Protein AF-A0A969F7J7-F1 (afdb_monomer)

Solvent-accessible surface area (backbone atoms only — not comparable to full-atom values): 20786 Å² total; per-residue (Å²): 109,69,77,60,31,41,25,44,54,56,38,92,45,77,92,53,37,60,63,62,46,76,34,53,88,43,74,53,50,94,68,62,48,84,79,56,94,82,54,58,29,34,37,44,22,41,66,35,33,46,58,58,40,62,36,85,29,40,34,61,28,46,73,73,42,39,42,34,28,40,43,57,65,24,35,70,72,50,46,47,68,81,25,76,80,70,82,60,64,65,50,54,58,56,52,49,36,25,40,68,14,64,32,55,42,80,37,82,41,65,39,38,55,98,85,58,53,70,68,55,22,50,50,40,50,55,51,33,52,51,53,51,51,58,38,44,77,73,30,71,71,56,29,53,51,48,53,56,30,49,50,35,53,52,51,44,49,24,61,76,40,77,71,46,78,45,70,77,73,71,57,75,58,85,86,69,64,71,72,89,71,79,53,57,68,62,53,50,54,52,55,62,72,63,66,74,85,86,71,67,57,70,70,61,41,62,76,64,67,67,80,75,53,78,83,58,75,44,78,44,75,36,82,54,44,50,47,59,91,45,99,85,46,74,74,40,53,80,52,48,71,51,53,64,58,55,50,48,40,66,60,27,8,76,93,48,70,53,32,41,58,76,92,35,51,48,65,38,34,46,50,46,50,51,52,52,63,71,47,60,92,51,86,76,84,80,64,95,62,78,59,71,59,73,61,64,75,69,84,65,92,56,98,71,98,74,87,81,84,85,77,86,76,78,86,76,83,80,83,87,78,86,84,84,88,82,86,84,82,85,82,82,86,88,82,85,86,79,91,131

Foldseek 3Di:
DVVLLCQQVVDPDPVSHDQEDEQEQADDCVQQPDDDLLDGGLLLALRSVVVVCPDPSNVVSVVVLRAYEYDALLDPVNCCSVPVPLPWQPLLSSVVSSLSSPHLHYHQPNRTRVQDAPVVSVVSVVVNVVVLVVCLVPPPVSVVSNCVSVVSVVVSCCVVQVNDNDPVSVDDDPVPPPPPCPPVVVVVVVVVVPDDDPDDDPVVCVVVDDQAALPAAEEAEAAWAWDAPDPPGDIDTPADQCNVVVVSCVDCNCVHVNRYYSVRYHTAYVVVVVQVVVCPPPDDPDDPDHPDDDHPDPPPPDDDRDDDDDDPDDDDDDDDDDDDDDDDDDDDDDDDDDDD

Nearest PDB structures (foldseek):
  4wa6-assembly3_H-2  TM=2.767E-01  e=5.843E+00  Saccharomyces cerevisiae S288C

Mean predicted aligned error: 13.05 Å

pLDDT: mean 81.27, std 22.12, range [22.33, 98.69]

Sequence (340 aa):
MVPFVAVTGGASTPAQAVDGLLSTHIRYQGFQGNITASTNPVSLDPQALNTLMMLPGLSSWRQNGGVVVSDILGARAIERFYDDTAQGFPHRVIAKDAFLAGNDLLYLADFALSDASYEEQLANMQDTMRWFQERYESDVAFQTQVDVAVLRILQLKLRQYNNNFALENVLLPETAVPPTNTHQSSMVDVAQNAVTLISPSMDVLAERIRPPNPDEQMVIFTDMRQAQQCAECPTKPYIGLTAIQDRILALYGPQASGQVQADQITSYSFADLEAFLAAGSAPIVYNAVPIHPHPVPLVARGRDGTGRWYGRAFPHRHPPTTATWYKNRCFLPTGSFLPN

Radius of gyration: 27.66 Å; Cα contacts (8 Å, |Δi|>4): 353; chains: 1; bounding box: 58×59×73 Å

Structure (mmCIF, N/CA/C/O backbone):
data_AF-A0A969F7J7-F1
#
_entry.id   AF-A0A969F7J7-F1
#
loop_
_atom_site.group_PDB
_atom_site.id
_atom_site.type_symbol
_atom_site.label_atom_id
_atom_site.label_alt_id
_atom_site.label_comp_id
_atom_site.label_asym_id
_atom_site.label_entity_id
_atom_site.label_seq_id
_atom_site.pdbx_PDB_ins_code
_atom_site.Cartn_x
_atom_site.Cartn_y
_atom_site.Cartn_z
_atom_site.occupancy
_atom_site.B_iso_or_equiv
_atom_site.auth_seq_id
_atom_site.auth_comp_id
_atom_site.auth_asym_id
_atom_site.auth_atom_id
_atom_site.pdbx_PDB_model_num
ATOM 1 N N . MET A 1 1 ? -14.247 -2.712 -7.805 1.00 74.62 1 MET A N 1
ATOM 2 C CA . MET A 1 1 ? -14.400 -3.685 -6.700 1.00 74.62 1 MET A CA 1
ATOM 3 C C . MET A 1 1 ? -14.116 -5.132 -7.091 1.00 74.62 1 MET A C 1
ATOM 5 O O . MET A 1 1 ? -13.616 -5.842 -6.236 1.00 74.62 1 MET A O 1
ATOM 9 N N . VAL A 1 2 ? -14.359 -5.570 -8.338 1.00 81.00 2 VAL A N 1
ATOM 10 C CA . VAL A 1 2 ? -14.124 -6.962 -8.800 1.00 81.00 2 VAL A CA 1
ATOM 11 C C . VAL A 1 2 ? -12.813 -7.610 -8.305 1.00 81.00 2 VAL A C 1
ATOM 13 O O . VAL A 1 2 ? -12.911 -8.682 -7.713 1.00 81.00 2 VAL A O 1
ATOM 16 N N . PRO A 1 3 ? -11.618 -6.992 -8.438 1.00 82.75 3 PRO A N 1
ATOM 17 C CA . PRO A 1 3 ? -10.381 -7.628 -7.968 1.00 82.75 3 PRO A CA 1
ATOM 18 C C . PRO A 1 3 ? -10.339 -7.830 -6.444 1.00 82.75 3 PRO A C 1
ATOM 20 O O . PRO A 1 3 ? -9.821 -8.835 -5.976 1.00 82.75 3 PRO A O 1
ATOM 23 N N . PHE A 1 4 ? -10.936 -6.928 -5.661 1.00 85.31 4 PHE A N 1
ATOM 24 C CA . PHE A 1 4 ? -10.984 -7.044 -4.199 1.00 85.31 4 PHE A CA 1
ATOM 25 C C . PHE A 1 4 ? -11.986 -8.105 -3.737 1.00 85.31 4 PHE A C 1
ATOM 27 O O . PHE A 1 4 ? -11.724 -8.832 -2.783 1.00 85.31 4 PHE A O 1
ATOM 34 N N . VAL A 1 5 ? -13.121 -8.238 -4.432 1.00 86.94 5 VAL A N 1
ATOM 35 C CA . VAL A 1 5 ? -14.099 -9.299 -4.146 1.00 86.94 5 VAL A CA 1
ATOM 36 C C . VAL A 1 5 ? -13.505 -10.672 -4.457 1.00 86.94 5 VAL A C 1
ATOM 38 O O . VAL A 1 5 ? -13.723 -11.600 -3.684 1.00 86.94 5 VAL A O 1
ATOM 41 N N . ALA A 1 6 ? -12.697 -10.792 -5.517 1.00 87.31 6 ALA A N 1
ATOM 42 C CA . ALA A 1 6 ? -12.052 -12.049 -5.901 1.00 87.31 6 ALA A CA 1
ATOM 43 C C . ALA A 1 6 ? -11.173 -12.650 -4.789 1.00 87.31 6 ALA A C 1
ATOM 45 O O . ALA A 1 6 ? -11.105 -13.867 -4.672 1.00 87.31 6 ALA A O 1
ATOM 46 N N . VAL A 1 7 ? -10.558 -11.814 -3.946 1.00 89.00 7 VAL A N 1
ATOM 47 C CA . VAL A 1 7 ? -9.693 -12.260 -2.837 1.00 89.00 7 VAL A CA 1
ATOM 48 C C . VAL A 1 7 ? -10.373 -12.224 -1.463 1.00 89.00 7 VAL A C 1
ATOM 50 O O . VAL A 1 7 ? -9.796 -12.696 -0.494 1.00 89.00 7 VAL A O 1
ATOM 53 N N . THR A 1 8 ? -11.589 -11.684 -1.337 1.00 88.50 8 THR A N 1
ATOM 54 C CA . THR A 1 8 ? -12.309 -11.601 -0.044 1.00 88.50 8 THR A CA 1
ATOM 55 C C . THR A 1 8 ? -13.511 -12.537 0.030 1.00 88.50 8 THR A C 1
ATOM 57 O O . THR A 1 8 ? -13.639 -13.298 0.984 1.00 88.50 8 THR A O 1
ATOM 60 N N . GLY A 1 9 ? -14.384 -12.506 -0.983 1.00 79.50 9 GLY A N 1
ATOM 61 C CA . GLY A 1 9 ? -15.594 -13.333 -1.063 1.00 79.50 9 GLY A CA 1
ATOM 62 C C . GLY A 1 9 ? -15.603 -14.344 -2.213 1.00 79.50 9 GLY A C 1
ATOM 63 O O . GLY A 1 9 ? -16.456 -15.223 -2.232 1.00 79.50 9 GLY A O 1
ATOM 64 N N . GLY A 1 10 ? -14.683 -14.215 -3.172 1.00 78.94 10 GLY A N 1
ATOM 65 C CA . GLY A 1 10 ? -14.571 -15.072 -4.358 1.00 78.94 10 GLY A CA 1
ATOM 66 C C . GLY A 1 10 ? -13.375 -16.026 -4.348 1.00 78.94 10 GLY A C 1
ATOM 67 O O . GLY A 1 10 ? -13.126 -16.686 -5.355 1.00 78.94 10 GLY A O 1
ATOM 68 N N . ALA A 1 11 ? -12.626 -16.090 -3.245 1.00 83.56 11 ALA A N 1
ATOM 69 C CA . ALA A 1 11 ? -11.463 -16.960 -3.135 1.00 83.56 11 ALA A CA 1
ATOM 70 C C . ALA A 1 11 ? -11.907 -18.431 -3.141 1.00 83.56 11 ALA A C 1
ATOM 72 O O . ALA A 1 11 ? -12.776 -18.828 -2.366 1.00 83.56 11 ALA A O 1
ATOM 73 N N . SER A 1 12 ? -11.309 -19.248 -4.013 1.00 82.69 12 SER A N 1
ATOM 74 C CA . SER A 1 12 ? -11.664 -20.671 -4.132 1.00 82.69 12 SER A CA 1
ATOM 75 C C . SER A 1 12 ? -10.957 -21.540 -3.090 1.00 82.69 12 SER A C 1
ATOM 77 O O . SER A 1 12 ? -11.388 -22.658 -2.816 1.00 82.69 12 SER A O 1
ATOM 79 N N . THR A 1 13 ? -9.872 -21.037 -2.497 1.00 82.50 13 THR A N 1
ATOM 80 C CA . THR A 1 13 ? -9.133 -21.700 -1.417 1.00 82.50 13 THR A CA 1
ATOM 81 C C . THR A 1 13 ? -8.781 -20.703 -0.310 1.00 82.50 13 THR A C 1
ATOM 83 O O . THR A 1 13 ? -8.658 -19.507 -0.587 1.00 82.50 13 THR A O 1
ATOM 86 N N . PRO A 1 14 ? -8.544 -21.165 0.933 1.00 78.56 14 PRO A N 1
ATOM 87 C CA . PRO A 1 14 ? -8.091 -20.288 2.014 1.00 78.56 14 PRO A CA 1
ATOM 88 C C . PRO A 1 14 ? -6.802 -19.525 1.680 1.00 78.56 14 PRO A C 1
ATOM 90 O O . PRO A 1 14 ? -6.672 -18.370 2.050 1.00 78.56 14 PRO A O 1
ATOM 93 N N . ALA A 1 15 ? -5.885 -20.132 0.919 1.00 81.88 15 ALA A N 1
ATOM 94 C CA . ALA A 1 15 ? -4.628 -19.497 0.511 1.00 81.88 15 ALA A CA 1
ATOM 95 C C . ALA A 1 15 ? -4.803 -18.365 -0.523 1.00 81.88 15 ALA A C 1
ATOM 97 O O . ALA A 1 15 ? -3.891 -17.569 -0.720 1.00 81.88 15 ALA A O 1
ATOM 98 N N . GLN A 1 16 ? -5.948 -18.306 -1.212 1.00 85.62 16 GLN A N 1
ATOM 99 C CA . GLN A 1 16 ? -6.300 -17.207 -2.120 1.00 85.62 16 GLN A CA 1
ATOM 100 C C . GLN A 1 16 ? -7.055 -16.081 -1.408 1.00 85.62 16 GLN A C 1
ATOM 102 O O . GLN A 1 16 ? -7.206 -14.995 -1.973 1.00 85.62 16 GLN A O 1
ATOM 107 N N . ALA A 1 17 ? -7.567 -16.349 -0.204 1.00 88.81 17 ALA A N 1
ATOM 108 C CA . ALA A 1 17 ? -8.256 -15.354 0.589 1.00 88.81 17 ALA A CA 1
ATOM 109 C C . ALA A 1 17 ? -7.230 -14.438 1.258 1.00 88.81 17 ALA A C 1
ATOM 111 O O . ALA A 1 17 ? -6.245 -14.895 1.829 1.00 88.81 17 ALA A O 1
ATOM 112 N N . VAL A 1 18 ? -7.461 -13.133 1.185 1.00 94.19 18 VAL A N 1
ATOM 113 C CA . VAL A 1 18 ? -6.593 -12.156 1.839 1.00 94.19 18 VAL A CA 1
ATOM 114 C C . VAL A 1 18 ? -6.945 -12.027 3.324 1.00 94.19 18 VAL A C 1
ATOM 116 O O . VAL A 1 18 ? -8.114 -11.905 3.682 1.00 94.19 18 VAL A O 1
ATOM 119 N N . ASP A 1 19 ? -5.938 -11.991 4.195 1.00 93.31 19 ASP A N 1
ATOM 120 C CA . ASP A 1 19 ? -6.130 -11.806 5.641 1.00 93.31 19 ASP A CA 1
ATOM 121 C C . ASP A 1 19 ? -6.425 -10.353 6.039 1.00 93.31 19 ASP A C 1
ATOM 123 O O . ASP A 1 19 ? -7.153 -10.091 7.002 1.00 93.31 19 ASP A O 1
ATOM 127 N N . GLY A 1 20 ? -5.861 -9.395 5.297 1.00 94.56 20 GLY A N 1
ATOM 128 C CA . GLY A 1 20 ? -5.988 -7.974 5.588 1.00 94.56 20 GLY A CA 1
ATOM 129 C C . GLY A 1 20 ? -6.073 -7.079 4.353 1.00 94.56 20 GLY A C 1
ATOM 130 O O . GLY A 1 20 ? -5.395 -7.308 3.355 1.00 94.56 20 GLY A O 1
ATOM 131 N N . LEU A 1 21 ? -6.888 -6.030 4.428 1.00 96.00 21 LEU A N 1
ATOM 132 C CA . LEU A 1 21 ? -6.991 -5.001 3.393 1.00 96.00 21 LEU A CA 1
ATOM 133 C C . LEU A 1 21 ? -6.400 -3.680 3.875 1.00 96.00 21 LEU A C 1
ATOM 135 O O . LEU A 1 21 ? -6.634 -3.264 5.007 1.00 96.00 21 LEU A O 1
ATOM 139 N N . LEU A 1 22 ? -5.689 -2.995 2.981 1.00 96.31 22 LEU A N 1
ATOM 140 C CA . LEU A 1 22 ? -5.219 -1.632 3.206 1.00 96.31 22 LEU A CA 1
ATOM 141 C C . LEU A 1 22 ? -6.320 -0.623 2.843 1.00 96.31 22 LEU A C 1
ATOM 143 O O . LEU A 1 22 ? -6.889 -0.688 1.751 1.00 96.31 22 LEU A O 1
ATOM 147 N N . SER A 1 23 ? -6.591 0.329 3.733 1.00 94.75 23 SER A N 1
ATOM 148 C CA . SER A 1 23 ? -7.506 1.449 3.516 1.00 94.75 23 SER A CA 1
ATOM 149 C C . SER A 1 23 ? -6.724 2.700 3.126 1.00 94.75 23 SER A C 1
ATOM 151 O O . SER A 1 23 ? -6.013 3.286 3.944 1.00 94.75 23 SER A O 1
ATOM 153 N N . THR A 1 24 ? -6.850 3.107 1.864 1.00 92.62 24 THR A N 1
ATOM 154 C CA . THR A 1 24 ? -6.090 4.224 1.294 1.00 92.62 24 THR A CA 1
ATOM 155 C C . THR A 1 24 ? -6.765 5.576 1.518 1.00 92.62 24 THR A C 1
ATOM 157 O O . THR A 1 24 ? -7.983 5.689 1.688 1.00 92.62 24 THR A O 1
ATOM 160 N N . HIS A 1 25 ? -5.961 6.640 1.475 1.00 95.44 25 HIS A N 1
ATOM 161 C CA . HIS A 1 25 ? -6.392 8.026 1.674 1.00 95.44 25 HIS A CA 1
ATOM 162 C C . HIS A 1 25 ? -7.073 8.623 0.432 1.00 95.44 25 HIS A C 1
ATOM 164 O O . HIS A 1 25 ? -6.608 9.601 -0.152 1.00 95.44 25 HIS A O 1
ATOM 170 N N . ILE A 1 26 ? -8.189 8.026 0.012 1.00 93.56 26 ILE A N 1
ATOM 171 C CA . ILE A 1 26 ? -8.971 8.465 -1.151 1.00 93.56 26 ILE A CA 1
ATOM 172 C C . ILE A 1 26 ? -10.340 8.998 -0.740 1.00 93.56 26 ILE A C 1
ATOM 174 O O . ILE A 1 26 ? -10.902 8.578 0.266 1.00 93.56 26 ILE A O 1
ATOM 178 N N . ARG A 1 27 ? -10.913 9.888 -1.551 1.00 93.50 27 ARG A N 1
ATOM 179 C CA . ARG A 1 27 ? -12.321 10.297 -1.450 1.00 93.50 27 ARG A CA 1
ATOM 180 C C . ARG A 1 27 ? -13.099 9.649 -2.583 1.00 93.50 27 ARG A C 1
ATOM 182 O O . ARG A 1 27 ? -12.626 9.637 -3.720 1.00 93.50 27 ARG A O 1
ATOM 189 N N . TYR A 1 28 ? -14.285 9.129 -2.296 1.00 89.81 28 TYR A N 1
ATOM 190 C CA . TYR A 1 28 ? -15.095 8.437 -3.292 1.00 89.81 28 TYR A CA 1
ATOM 191 C C . TYR A 1 28 ? -16.559 8.868 -3.238 1.00 89.81 28 TYR A C 1
ATOM 193 O O . TYR A 1 28 ? -17.310 8.519 -2.328 1.00 89.81 28 TYR A O 1
ATOM 201 N N . GLN A 1 29 ? -16.983 9.588 -4.280 1.00 88.88 29 GLN A N 1
ATOM 202 C CA . GLN A 1 29 ? -18.324 10.166 -4.392 1.00 88.88 29 GLN A CA 1
ATOM 203 C C . GLN A 1 29 ? -19.433 9.110 -4.325 1.00 88.88 29 GLN A C 1
ATOM 205 O O . GLN A 1 29 ? -20.514 9.393 -3.819 1.00 88.88 29 GLN A O 1
ATOM 210 N N . GLY A 1 30 ? -19.169 7.877 -4.771 1.00 85.19 30 GLY A N 1
ATOM 211 C CA . GLY A 1 30 ? -20.153 6.795 -4.698 1.00 85.19 30 GLY A CA 1
ATOM 212 C C . GLY A 1 30 ? -20.541 6.388 -3.270 1.00 85.19 30 GLY A C 1
ATOM 213 O O . GLY A 1 30 ? -21.624 5.845 -3.093 1.00 85.19 30 GLY A O 1
ATOM 214 N N . PHE A 1 31 ? -19.703 6.670 -2.263 1.00 81.62 31 PHE A N 1
ATOM 215 C CA . PHE A 1 31 ? -20.024 6.426 -0.845 1.00 81.62 31 PHE A CA 1
ATOM 216 C C . PHE A 1 31 ? -20.292 7.719 -0.072 1.00 81.62 31 PHE A C 1
ATOM 218 O O . PHE A 1 31 ? -21.061 7.715 0.880 1.00 81.62 31 PHE A O 1
ATOM 225 N N . GLN A 1 32 ? -19.660 8.820 -0.480 1.00 88.00 32 GLN A N 1
ATOM 226 C CA . GLN A 1 32 ? -19.616 10.065 0.293 1.00 88.00 32 GLN A CA 1
ATOM 227 C C . GLN A 1 32 ? -20.490 11.180 -0.296 1.00 88.00 32 GLN A C 1
ATOM 229 O O . GLN A 1 32 ? -20.586 12.262 0.277 1.00 88.00 32 GLN A O 1
ATOM 234 N N . GLY A 1 33 ? -21.128 10.945 -1.447 1.00 88.75 33 GLY A N 1
ATOM 235 C CA . GLY A 1 33 ? -21.922 11.953 -2.140 1.00 88.75 33 GLY A CA 1
ATOM 236 C C . GLY A 1 33 ? -21.055 13.099 -2.667 1.00 88.75 33 GLY A C 1
ATOM 237 O O . GLY A 1 33 ? -20.007 12.879 -3.274 1.00 88.75 33 GLY A O 1
ATOM 238 N N . ASN A 1 34 ? -21.504 14.338 -2.475 1.00 90.00 34 ASN A N 1
ATOM 239 C CA . ASN A 1 34 ? -20.785 15.508 -2.977 1.00 90.00 34 ASN A CA 1
ATOM 240 C C . ASN A 1 34 ? -19.492 15.738 -2.187 1.00 90.00 34 ASN A C 1
ATOM 242 O O . ASN A 1 34 ? -19.525 16.110 -1.017 1.00 90.00 34 ASN A O 1
ATOM 246 N N . ILE A 1 35 ? -18.355 15.555 -2.860 1.00 90.44 35 ILE A N 1
ATOM 247 C CA . ILE A 1 35 ? -17.033 15.784 -2.280 1.00 90.44 35 ILE A CA 1
ATOM 248 C C . ILE A 1 35 ? -16.712 17.282 -2.272 1.00 90.44 35 ILE A C 1
ATOM 250 O O . ILE A 1 35 ? -16.795 17.954 -3.300 1.00 90.44 35 ILE A O 1
ATOM 254 N N . THR A 1 36 ? -16.268 17.781 -1.123 1.00 89.69 36 THR A N 1
ATOM 255 C CA . THR A 1 36 ? -15.732 19.132 -0.921 1.00 89.69 36 THR A CA 1
ATOM 256 C C . THR A 1 36 ? -14.304 19.058 -0.369 1.00 89.69 36 THR A C 1
ATOM 258 O O . THR A 1 36 ? -13.749 17.974 -0.170 1.00 89.69 36 THR A O 1
ATOM 261 N N . ALA A 1 37 ? -13.682 20.213 -0.111 1.00 85.94 37 ALA A N 1
ATOM 262 C CA . ALA A 1 37 ? -12.364 20.276 0.522 1.00 85.94 37 ALA A CA 1
ATOM 263 C C . ALA A 1 37 ? -12.341 19.626 1.920 1.00 85.94 37 ALA A C 1
ATOM 265 O O . ALA A 1 37 ? -11.331 19.021 2.271 1.00 85.94 37 ALA A O 1
ATOM 266 N N . SER A 1 38 ? -13.454 19.679 2.660 1.00 88.94 38 SER A N 1
ATOM 267 C CA . SER A 1 38 ? -13.590 19.155 4.024 1.00 88.94 38 SER A CA 1
ATOM 268 C C . SER A 1 38 ? -14.068 17.703 4.103 1.00 88.94 38 SER A C 1
ATOM 270 O O . SER A 1 38 ? -14.182 17.163 5.198 1.00 88.94 38 SER A O 1
ATOM 272 N N . THR A 1 39 ? -14.367 17.051 2.975 1.00 93.00 39 THR A N 1
ATOM 273 C CA . THR A 1 39 ? -14.751 15.634 2.986 1.00 93.00 39 THR A CA 1
ATOM 274 C C . THR A 1 39 ? -13.576 14.783 3.465 1.00 93.00 39 THR A C 1
ATOM 276 O O . THR A 1 39 ? -12.506 14.799 2.853 1.00 93.00 39 THR A O 1
ATOM 279 N N . ASN A 1 40 ? -13.771 14.009 4.531 1.00 95.56 40 ASN A N 1
ATOM 280 C CA . ASN A 1 40 ? -12.752 13.078 5.007 1.00 95.56 40 ASN A CA 1
ATOM 281 C C . ASN A 1 40 ? -12.422 12.041 3.917 1.00 95.56 40 ASN A C 1
ATOM 283 O O . ASN A 1 40 ? -13.308 11.613 3.179 1.00 95.56 40 ASN A O 1
ATOM 287 N N . PRO A 1 41 ? -11.164 11.611 3.768 1.00 96.00 41 PRO A N 1
ATOM 288 C CA . PRO A 1 41 ? -10.847 10.389 3.034 1.00 96.00 41 PRO A CA 1
ATOM 289 C C . PRO A 1 41 ? -11.570 9.172 3.635 1.00 96.00 41 PRO A C 1
ATOM 291 O O . PRO A 1 41 ? -11.812 9.139 4.837 1.00 96.00 41 PRO A O 1
ATOM 294 N N . VAL A 1 42 ? -11.855 8.144 2.830 1.00 95.31 42 VAL A N 1
ATOM 295 C CA . VAL A 1 42 ? -12.532 6.903 3.258 1.00 95.31 42 VAL A CA 1
ATOM 296 C C . VAL A 1 42 ? -11.830 6.264 4.458 1.00 95.31 42 VAL A C 1
ATOM 298 O O . VAL A 1 42 ? -12.486 5.824 5.392 1.00 95.31 42 VAL A O 1
ATOM 301 N N . SER A 1 43 ? -10.499 6.275 4.489 1.00 96.00 43 SER A N 1
ATOM 302 C CA . SER A 1 43 ? -9.699 5.768 5.611 1.00 96.00 43 SER A CA 1
ATOM 303 C C . SER A 1 43 ? -9.889 6.516 6.939 1.00 96.00 43 SER A C 1
ATOM 305 O O . SER A 1 43 ? -9.411 6.025 7.954 1.00 96.00 43 SER A O 1
ATOM 307 N N . LEU A 1 44 ? -10.509 7.701 6.923 1.00 97.50 44 LEU A N 1
ATOM 308 C CA . LEU A 1 44 ? -10.744 8.604 8.061 1.00 97.50 44 LEU A CA 1
ATOM 309 C C . LEU A 1 44 ? -12.245 8.926 8.240 1.00 97.50 44 LEU A C 1
ATOM 311 O O . LEU A 1 44 ? -12.614 9.838 8.982 1.00 97.50 44 LEU A O 1
ATOM 315 N N . ASP A 1 45 ? -13.123 8.230 7.513 1.00 96.44 45 ASP A N 1
ATOM 316 C CA . ASP A 1 45 ? -14.566 8.464 7.496 1.00 96.44 45 ASP A CA 1
ATOM 317 C C . ASP A 1 45 ? -15.305 7.179 7.914 1.00 96.44 45 ASP A C 1
ATOM 319 O O . ASP A 1 45 ? -15.402 6.238 7.117 1.00 96.44 45 ASP A O 1
ATOM 323 N N . PRO A 1 46 ? -15.860 7.128 9.141 1.00 95.25 46 PRO A N 1
ATOM 324 C CA . PRO A 1 46 ? -16.575 5.954 9.639 1.00 95.25 46 PRO A CA 1
ATOM 325 C C . PRO A 1 46 ? -17.764 5.548 8.775 1.00 95.25 46 PRO A C 1
ATOM 327 O O . PRO A 1 46 ? -18.031 4.360 8.606 1.00 95.25 46 PRO A O 1
ATOM 330 N N . GLN A 1 47 ? -18.485 6.516 8.207 1.00 94.56 47 GLN A N 1
ATOM 331 C CA . GLN A 1 47 ? -19.661 6.218 7.396 1.00 94.56 47 GLN A CA 1
ATOM 332 C C . GLN A 1 47 ? -19.248 5.669 6.035 1.00 94.56 47 GLN A C 1
ATOM 334 O O . GLN A 1 47 ? -19.807 4.668 5.575 1.00 94.56 47 GLN A O 1
ATOM 339 N N . ALA A 1 48 ? -18.237 6.274 5.409 1.00 94.75 48 ALA A N 1
ATOM 340 C CA . ALA A 1 48 ? -17.743 5.819 4.117 1.00 94.75 48 ALA A CA 1
ATOM 341 C C . ALA A 1 48 ? -17.109 4.424 4.206 1.00 94.75 48 ALA A C 1
ATOM 343 O O . ALA A 1 48 ? -17.432 3.554 3.392 1.00 94.75 48 ALA A O 1
ATOM 344 N N . LEU A 1 49 ? -16.248 4.186 5.203 1.00 95.25 49 LEU A N 1
ATOM 345 C CA . LEU A 1 49 ? -15.590 2.891 5.368 1.00 95.25 49 LEU A CA 1
ATOM 346 C C . LEU A 1 49 ? -16.588 1.801 5.770 1.00 95.25 49 LEU A C 1
ATOM 348 O O . LEU A 1 49 ? -16.543 0.709 5.206 1.00 95.25 49 LEU A O 1
ATOM 352 N N . ASN A 1 50 ? -17.548 2.092 6.654 1.00 94.00 50 ASN A N 1
ATOM 353 C CA . ASN A 1 50 ? -18.602 1.132 6.984 1.00 94.00 50 ASN A CA 1
ATOM 354 C C . ASN A 1 50 ? -19.468 0.792 5.759 1.00 94.00 50 ASN A C 1
ATOM 356 O O . ASN A 1 50 ? -19.742 -0.378 5.502 1.00 94.00 50 ASN A O 1
ATOM 360 N N . THR A 1 51 ? -19.839 1.789 4.949 1.00 93.06 51 THR A N 1
ATOM 361 C CA . THR A 1 51 ? -20.584 1.566 3.696 1.00 93.06 51 THR A CA 1
ATOM 362 C C . THR A 1 51 ? -19.818 0.654 2.740 1.00 93.06 51 THR A C 1
ATOM 364 O O . THR A 1 51 ? -20.394 -0.282 2.186 1.00 93.06 51 THR A O 1
ATOM 367 N N . LEU A 1 52 ? -18.507 0.872 2.597 1.00 92.31 52 LEU A N 1
ATOM 368 C CA . LEU A 1 52 ? -17.633 0.004 1.811 1.00 92.31 52 LEU A CA 1
ATOM 369 C C . LEU A 1 52 ? -17.600 -1.431 2.369 1.00 92.31 52 LEU A C 1
ATOM 371 O O . LEU A 1 52 ? -17.710 -2.387 1.602 1.00 92.31 52 LEU A O 1
ATOM 375 N N . MET A 1 53 ? -17.491 -1.593 3.689 1.00 93.12 53 MET A N 1
ATOM 376 C CA . MET A 1 53 ? -17.416 -2.907 4.344 1.00 93.12 53 MET A CA 1
ATOM 377 C C . MET A 1 53 ? -18.745 -3.671 4.350 1.00 93.12 53 MET A C 1
ATOM 379 O O . MET A 1 53 ? -18.744 -4.886 4.533 1.00 93.12 53 MET A O 1
ATOM 383 N N . MET A 1 54 ? -19.875 -3.004 4.106 1.00 92.50 54 MET A N 1
ATOM 384 C CA . MET A 1 54 ? -21.179 -3.657 3.944 1.00 92.50 54 MET A CA 1
ATOM 385 C C . MET A 1 54 ? -21.394 -4.266 2.550 1.00 92.50 54 MET A C 1
ATOM 387 O O . MET A 1 54 ? -22.351 -5.021 2.363 1.00 92.50 54 MET A O 1
ATOM 391 N N . LEU A 1 55 ? -20.528 -3.980 1.569 1.00 91.31 55 LEU A N 1
ATOM 392 C CA . LEU A 1 55 ? -20.659 -4.550 0.227 1.00 91.31 55 LEU A CA 1
ATOM 393 C C . LEU A 1 55 ? -20.560 -6.091 0.248 1.00 91.31 55 LEU A C 1
ATOM 395 O O . LEU A 1 55 ? -19.783 -6.653 1.030 1.00 91.31 55 LEU A O 1
ATOM 399 N N . PRO A 1 56 ? -21.294 -6.798 -0.637 1.00 89.25 56 PRO A N 1
ATOM 400 C CA . PRO A 1 56 ? -21.200 -8.252 -0.751 1.00 89.25 56 PRO A CA 1
ATOM 401 C C . PRO A 1 56 ? -19.758 -8.728 -0.975 1.00 89.25 56 PRO A C 1
ATOM 403 O O . PRO A 1 56 ? -19.006 -8.135 -1.750 1.00 89.25 56 PRO A O 1
ATOM 406 N N . GLY A 1 57 ? -19.370 -9.801 -0.286 1.00 87.94 57 GLY A N 1
ATOM 407 C CA . GLY A 1 57 ? -18.007 -10.343 -0.274 1.00 87.94 57 GLY A CA 1
ATOM 408 C C . GLY A 1 57 ? -17.102 -9.709 0.788 1.00 87.94 57 GLY A C 1
ATOM 409 O O . GLY A 1 57 ? -16.406 -10.433 1.494 1.00 87.94 57 GLY A O 1
ATOM 410 N N . LEU A 1 58 ? -17.173 -8.386 0.973 1.00 93.25 58 LEU A N 1
ATOM 411 C CA . LEU A 1 58 ? -16.427 -7.674 2.020 1.00 93.25 58 LEU A CA 1
ATOM 412 C C . LEU A 1 58 ? -17.057 -7.865 3.397 1.00 93.25 58 LEU A C 1
ATOM 414 O O . LEU A 1 58 ? -16.340 -8.095 4.366 1.00 93.25 58 LEU A O 1
ATOM 418 N N . SER A 1 59 ? -18.387 -7.832 3.485 1.00 93.44 59 SER A N 1
ATOM 419 C CA . SER A 1 59 ? -19.097 -7.995 4.757 1.00 93.44 59 SER A CA 1
ATOM 420 C C . SER A 1 59 ? -18.857 -9.369 5.382 1.00 93.44 59 SER A C 1
ATOM 422 O O . SER A 1 59 ? -18.500 -9.455 6.556 1.00 93.44 59 SER A O 1
ATOM 424 N N . SER A 1 60 ? -18.961 -10.441 4.591 1.00 91.38 60 SER A N 1
ATOM 425 C CA . SER A 1 60 ? -18.648 -11.807 5.026 1.00 91.38 60 SER A CA 1
ATOM 426 C C . SER A 1 60 ? -17.176 -11.963 5.400 1.00 91.38 60 SER A C 1
ATOM 428 O O . SER A 1 60 ? -16.860 -12.535 6.438 1.00 91.38 60 SER A O 1
ATOM 430 N N . TRP A 1 61 ? -16.267 -11.412 4.592 1.00 94.19 61 TRP A N 1
ATOM 431 C CA . TRP A 1 61 ? -14.833 -11.422 4.882 1.00 94.19 61 TRP A CA 1
ATOM 432 C C . TRP A 1 61 ? -14.511 -10.720 6.209 1.00 94.19 61 TRP A C 1
ATOM 434 O O . TRP A 1 61 ? -13.805 -11.267 7.057 1.00 94.19 61 TRP A O 1
ATOM 444 N N . ARG A 1 62 ? -15.105 -9.545 6.441 1.00 94.31 62 ARG A N 1
ATOM 445 C CA . ARG A 1 62 ? -14.945 -8.768 7.674 1.00 94.31 62 ARG A CA 1
ATOM 446 C C . ARG A 1 62 ? -15.492 -9.516 8.892 1.00 94.31 62 ARG A C 1
ATOM 448 O O . ARG A 1 62 ? -14.852 -9.514 9.942 1.00 94.31 62 ARG A O 1
ATOM 455 N N . GLN A 1 63 ? -16.646 -10.175 8.755 1.00 91.44 63 GLN A N 1
ATOM 456 C CA . GLN A 1 63 ? -17.252 -11.010 9.805 1.00 91.44 63 GLN A CA 1
ATOM 457 C C .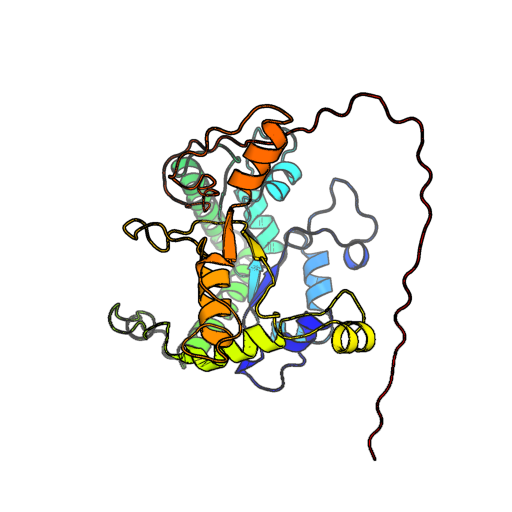 GLN A 1 63 ? -16.400 -12.242 10.134 1.00 91.44 63 GLN A C 1
ATOM 459 O O . GLN A 1 63 ? -16.311 -12.626 11.296 1.00 91.44 63 GLN A O 1
ATOM 464 N N . ASN A 1 64 ? -15.698 -12.796 9.145 1.00 90.06 64 ASN A N 1
ATOM 465 C CA . ASN A 1 64 ? -14.778 -13.925 9.317 1.00 90.06 64 ASN A CA 1
ATOM 466 C C . ASN A 1 64 ? -13.397 -13.514 9.872 1.00 90.06 64 ASN A C 1
ATOM 468 O O . ASN A 1 64 ? -12.445 -14.297 9.864 1.00 90.06 64 ASN A O 1
ATOM 472 N N . GLY A 1 65 ? -13.279 -12.290 10.394 1.00 91.38 65 GLY A N 1
ATOM 473 C CA . GLY A 1 65 ? -12.068 -11.796 11.041 1.00 91.38 65 GLY A CA 1
ATOM 474 C C . GLY A 1 65 ? -11.017 -11.276 10.066 1.00 91.38 65 GLY A C 1
ATOM 475 O O . GLY A 1 65 ? -9.831 -11.338 10.389 1.00 91.38 65 GLY A O 1
ATOM 476 N N . GLY A 1 66 ? -11.432 -10.796 8.890 1.00 94.56 66 GLY A N 1
ATOM 477 C CA . GLY A 1 66 ? -10.585 -9.982 8.021 1.00 94.56 66 GLY A CA 1
ATOM 478 C C . GLY A 1 66 ? -10.201 -8.670 8.706 1.00 94.56 66 GLY A C 1
ATOM 479 O O . GLY A 1 66 ? -11.043 -8.048 9.360 1.00 94.56 66 GLY A O 1
ATOM 480 N N . VAL A 1 67 ? -8.940 -8.259 8.577 1.00 97.44 67 VAL A N 1
ATOM 481 C CA . VAL A 1 67 ? -8.366 -7.079 9.247 1.00 97.44 67 VAL A CA 1
ATOM 482 C C . VAL A 1 67 ? -8.255 -5.903 8.276 1.00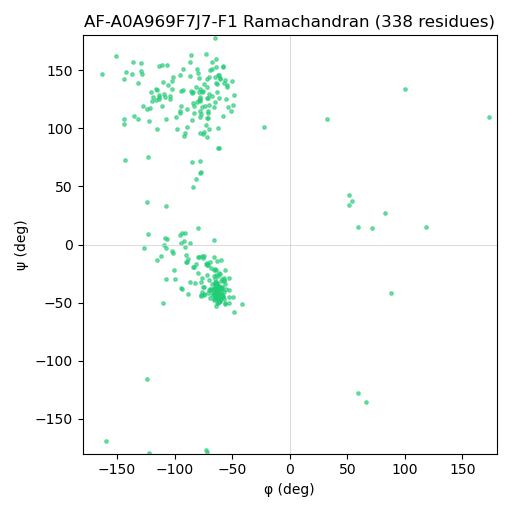 97.44 67 VAL A C 1
ATOM 484 O O . VAL A 1 67 ? -7.897 -6.076 7.117 1.00 97.44 67 VAL A O 1
ATOM 487 N N . VAL A 1 68 ? -8.544 -4.687 8.729 1.00 97.81 68 VAL A N 1
ATOM 488 C CA . VAL A 1 68 ? -8.345 -3.466 7.940 1.00 97.81 68 VAL A CA 1
ATOM 489 C C . VAL A 1 68 ? -7.176 -2.690 8.528 1.00 97.81 68 VAL A C 1
ATOM 491 O O . VAL A 1 68 ? -7.120 -2.441 9.732 1.00 97.81 68 VAL A O 1
ATOM 494 N N . VAL A 1 69 ? -6.239 -2.318 7.667 1.00 98.31 69 VAL A N 1
ATOM 495 C CA . VAL A 1 69 ? -5.020 -1.596 8.021 1.00 98.31 69 VAL A CA 1
ATOM 496 C C . VAL A 1 69 ? -5.068 -0.224 7.369 1.00 98.31 69 VAL A C 1
ATOM 498 O O . VAL A 1 69 ? -5.375 -0.128 6.182 1.00 98.31 69 VAL A O 1
ATOM 501 N N . SER A 1 70 ? -4.761 0.838 8.108 1.00 98.06 70 SER A N 1
ATOM 502 C CA . SER A 1 70 ? -4.644 2.159 7.494 1.00 98.06 70 SER A CA 1
ATOM 503 C C . SER A 1 70 ? -3.433 2.214 6.562 1.00 98.06 70 SER A C 1
ATOM 505 O O . SER A 1 70 ? -2.408 1.578 6.813 1.00 98.06 70 SER A O 1
ATOM 507 N N . ASP A 1 71 ? -3.507 3.041 5.526 1.00 97.06 71 ASP A N 1
ATOM 508 C CA . ASP A 1 71 ? -2.301 3.537 4.861 1.00 97.06 71 ASP A CA 1
ATOM 509 C C . ASP A 1 71 ? -1.469 4.427 5.816 1.00 97.06 71 ASP A C 1
ATOM 511 O O . ASP A 1 71 ? -1.841 4.641 6.979 1.00 97.06 71 ASP A O 1
ATOM 515 N N . ILE A 1 72 ? -0.316 4.904 5.345 1.00 97.25 72 ILE A N 1
ATOM 516 C CA . ILE A 1 72 ? 0.625 5.734 6.105 1.00 97.25 72 ILE A CA 1
ATOM 517 C C . ILE A 1 72 ? -0.063 7.013 6.598 1.00 97.25 72 ILE A C 1
ATOM 519 O O . ILE A 1 72 ? -0.315 7.933 5.822 1.00 97.25 72 ILE A O 1
ATOM 523 N N . LEU A 1 73 ? -0.276 7.124 7.911 1.00 97.31 73 LEU A N 1
ATOM 524 C CA . LEU A 1 73 ? -0.988 8.267 8.495 1.00 97.31 73 LEU A CA 1
ATOM 525 C C . LEU A 1 73 ? -0.194 9.583 8.471 1.00 97.31 73 LEU A C 1
ATOM 527 O O . LEU A 1 73 ? -0.778 10.649 8.643 1.00 97.31 73 LEU A O 1
ATOM 531 N N . GLY A 1 74 ? 1.117 9.520 8.240 1.00 95.00 74 GLY A N 1
ATOM 532 C CA . GLY A 1 74 ? 1.981 10.676 8.001 1.00 95.00 74 GLY A CA 1
ATOM 533 C C . GLY A 1 74 ? 2.126 11.071 6.530 1.00 95.00 74 GLY A C 1
ATOM 534 O O . GLY A 1 74 ? 2.979 11.880 6.178 1.00 95.00 74 GLY A O 1
ATOM 535 N N . ALA A 1 75 ? 1.330 10.494 5.622 1.00 94.12 75 ALA A N 1
ATOM 536 C CA . ALA A 1 75 ? 1.427 10.838 4.211 1.00 94.12 75 ALA A CA 1
ATOM 537 C C . ALA A 1 75 ? 1.131 12.330 3.987 1.00 94.12 75 ALA A C 1
ATOM 539 O O . ALA A 1 75 ? 0.178 12.884 4.535 1.00 94.12 75 ALA A O 1
ATOM 540 N N . ARG A 1 76 ? 1.861 12.964 3.061 1.00 91.75 76 ARG A N 1
ATOM 541 C CA . ARG A 1 76 ? 1.690 14.388 2.712 1.00 91.75 76 ARG A CA 1
ATOM 542 C C . ARG A 1 76 ? 0.249 14.783 2.353 1.00 91.75 76 ARG A C 1
ATOM 544 O O . ARG A 1 76 ? -0.145 15.936 2.510 1.00 91.75 76 ARG A O 1
ATOM 551 N N . ALA A 1 77 ? -0.537 13.844 1.825 1.00 91.38 77 ALA A N 1
ATOM 552 C CA . ALA A 1 77 ? -1.950 14.067 1.528 1.00 91.38 77 ALA A CA 1
ATOM 553 C C . ALA A 1 77 ? -2.801 14.263 2.798 1.00 91.38 77 ALA A C 1
ATOM 555 O O . ALA A 1 77 ? -3.745 15.046 2.764 1.00 91.38 77 ALA A O 1
ATOM 556 N N . ILE A 1 78 ? -2.459 13.582 3.896 1.00 94.19 78 ILE A N 1
ATOM 557 C CA . ILE A 1 78 ? -3.112 13.716 5.204 1.00 94.19 78 ILE A CA 1
ATOM 558 C C . ILE A 1 78 ? -2.651 14.988 5.904 1.00 94.1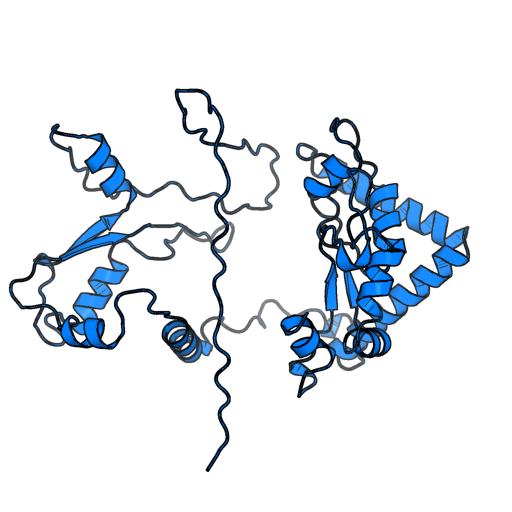9 78 ILE A C 1
ATOM 560 O O . ILE A 1 78 ? -3.498 15.733 6.388 1.00 94.19 78 ILE A O 1
ATOM 564 N N . GLU A 1 79 ? -1.345 15.272 5.881 1.00 91.81 79 GLU A N 1
ATOM 565 C CA . GLU A 1 79 ? -0.769 16.521 6.400 1.00 91.81 79 GLU A CA 1
ATOM 566 C C . GLU A 1 79 ? -1.547 17.729 5.856 1.00 91.81 79 GLU A C 1
ATOM 568 O O . GLU A 1 79 ? -2.204 18.440 6.609 1.00 91.81 79 GLU A O 1
ATOM 573 N N . ARG A 1 80 ? -1.609 17.854 4.524 1.00 90.69 80 ARG A N 1
ATOM 574 C CA . ARG A 1 80 ? -2.321 18.941 3.832 1.00 90.69 80 ARG A CA 1
ATOM 575 C C . ARG A 1 80 ? -3.833 18.941 4.025 1.00 90.69 80 ARG A C 1
ATOM 577 O O . ARG A 1 80 ? -4.472 19.947 3.736 1.00 90.69 80 ARG A O 1
ATOM 584 N N . PHE A 1 81 ? -4.420 17.803 4.389 1.00 92.75 81 PHE A N 1
ATOM 585 C CA . PHE A 1 81 ? -5.856 17.717 4.625 1.00 92.75 81 PHE A CA 1
ATOM 586 C C . PHE A 1 81 ? -6.231 18.314 5.983 1.00 92.75 81 PHE A C 1
ATOM 588 O O . PHE A 1 81 ? -7.217 19.042 6.065 1.00 92.75 81 PHE A O 1
ATOM 595 N N . TYR A 1 82 ? -5.457 18.004 7.025 1.00 92.75 82 TYR A N 1
ATOM 596 C CA . TYR A 1 82 ? -5.703 18.516 8.372 1.00 92.75 82 TYR A CA 1
ATOM 597 C C . TYR A 1 82 ? -5.139 19.919 8.589 1.00 92.75 82 TYR A C 1
ATOM 599 O O . TYR A 1 82 ? -5.734 20.693 9.336 1.00 92.75 82 TYR A O 1
ATOM 607 N N . ASP A 1 83 ? -4.019 20.241 7.945 1.00 88.38 83 ASP A N 1
ATOM 608 C CA . ASP A 1 83 ? -3.407 21.563 7.986 1.00 88.38 83 ASP A CA 1
ATOM 609 C C . ASP A 1 83 ? -2.784 21.909 6.624 1.00 88.38 83 ASP A C 1
ATOM 611 O O . ASP A 1 83 ? -1.708 21.437 6.251 1.00 88.38 83 ASP A O 1
ATOM 615 N N . ASP A 1 84 ? -3.461 22.768 5.863 1.00 81.62 84 ASP A N 1
ATOM 616 C CA . ASP A 1 84 ? -2.972 23.251 4.571 1.00 81.62 84 ASP A CA 1
ATOM 617 C C . ASP A 1 84 ? -1.863 24.313 4.699 1.00 81.62 84 ASP A C 1
ATOM 619 O O . ASP A 1 84 ? -1.201 24.628 3.704 1.00 81.62 84 ASP A O 1
ATOM 623 N N . THR A 1 85 ? -1.609 24.812 5.915 1.00 83.75 85 THR A N 1
ATOM 624 C CA . THR A 1 85 ? -0.524 25.751 6.232 1.00 83.75 85 THR A CA 1
ATOM 625 C C . THR A 1 85 ? 0.790 25.058 6.594 1.00 83.75 85 THR A C 1
ATOM 627 O O . THR A 1 85 ? 1.830 25.720 6.603 1.00 83.75 85 THR A O 1
ATOM 630 N N . ALA A 1 86 ? 0.754 23.739 6.833 1.00 77.25 86 ALA A N 1
ATOM 631 C CA . ALA A 1 86 ? 1.890 22.911 7.246 1.00 77.25 86 ALA A CA 1
ATOM 632 C C . ALA A 1 86 ? 2.611 23.439 8.504 1.00 77.25 86 ALA A C 1
ATOM 634 O O . ALA A 1 86 ? 3.837 23.400 8.591 1.00 77.25 86 ALA A O 1
ATOM 635 N N . GLN A 1 87 ? 1.855 23.971 9.469 1.00 82.44 87 GLN A N 1
ATOM 636 C CA . GLN A 1 87 ? 2.391 24.492 10.732 1.00 82.44 87 GLN A CA 1
ATOM 637 C C . GLN A 1 87 ? 2.227 23.514 11.896 1.00 82.44 87 GLN A C 1
ATOM 639 O O . GLN A 1 87 ? 2.951 23.612 12.886 1.00 82.44 87 GLN A O 1
ATOM 644 N N . GLY A 1 88 ? 1.290 22.575 11.795 1.00 86.88 88 GLY A N 1
ATOM 645 C CA . GLY A 1 88 ? 1.032 21.578 12.817 1.00 86.88 88 GLY A CA 1
ATOM 646 C C . GLY A 1 88 ? 0.686 20.218 12.230 1.00 86.88 88 GLY A C 1
ATOM 647 O O . GLY A 1 88 ? 0.052 20.093 11.187 1.00 86.88 88 GLY A O 1
ATOM 648 N N . PHE A 1 89 ? 1.066 19.172 12.959 1.00 95.56 89 PHE A N 1
ATOM 649 C CA . PHE A 1 89 ? 0.670 17.803 12.661 1.00 95.56 89 PHE A CA 1
ATOM 650 C C . PHE A 1 89 ? -0.211 17.271 13.802 1.00 95.56 89 PHE A C 1
ATOM 652 O O . PHE A 1 89 ? 0.316 16.877 14.851 1.00 95.56 89 PHE A O 1
ATOM 659 N N . PRO A 1 90 ? -1.554 17.270 13.655 1.00 96.31 90 PRO A N 1
ATOM 660 C CA . PRO A 1 90 ? -2.477 16.866 14.717 1.00 96.31 90 PRO A CA 1
ATOM 661 C C . PRO A 1 90 ? -2.543 15.334 14.863 1.00 96.31 90 PRO A C 1
ATOM 663 O O . PRO A 1 90 ? -3.595 14.715 14.696 1.00 96.31 90 PRO A O 1
ATOM 666 N N . HIS A 1 91 ? -1.410 14.717 15.208 1.00 97.62 91 HIS A N 1
ATOM 667 C CA . HIS A 1 91 ? -1.185 13.269 15.271 1.00 97.62 91 HIS A CA 1
ATOM 668 C C . HIS A 1 91 ? -2.269 12.504 16.043 1.00 97.62 91 HIS A C 1
ATOM 670 O O . HIS A 1 91 ? -2.784 11.502 15.544 1.00 97.62 91 HIS A O 1
ATOM 676 N N . ARG A 1 92 ? -2.691 13.004 17.216 1.00 98.06 92 ARG A N 1
ATOM 677 C CA . ARG A 1 92 ? -3.767 12.380 18.008 1.00 98.06 92 ARG A CA 1
ATOM 678 C C . ARG A 1 92 ? -5.086 12.314 17.241 1.00 98.06 92 ARG A C 1
ATOM 680 O O . ARG A 1 92 ? -5.764 11.292 17.273 1.00 98.06 92 ARG A O 1
ATOM 687 N N . VAL A 1 93 ? -5.457 13.405 16.567 1.00 97.19 93 VAL A N 1
ATOM 688 C CA . VAL A 1 93 ? -6.720 13.504 15.821 1.00 97.19 93 VAL A CA 1
ATOM 689 C C . VAL A 1 93 ? -6.676 12.593 14.603 1.00 97.19 93 VAL A C 1
ATOM 691 O O . VAL A 1 93 ? -7.603 11.815 14.415 1.00 97.19 93 VAL A O 1
ATOM 694 N N . ILE A 1 94 ? -5.574 12.619 13.850 1.00 98.06 94 ILE A N 1
ATOM 695 C CA . ILE A 1 94 ? -5.368 11.771 12.670 1.00 98.06 94 ILE A CA 1
ATOM 696 C C . ILE A 1 94 ? -5.510 10.288 13.036 1.00 98.06 94 ILE A C 1
ATOM 698 O O . ILE A 1 94 ? -6.282 9.561 12.412 1.00 98.06 94 ILE A O 1
ATOM 702 N N . ALA A 1 95 ? -4.799 9.835 14.073 1.00 98.50 95 ALA A N 1
ATOM 703 C CA . ALA A 1 95 ? -4.855 8.445 14.516 1.00 98.50 95 ALA A CA 1
ATOM 704 C C . ALA A 1 95 ? -6.242 8.059 15.042 1.00 98.50 95 ALA A C 1
ATOM 706 O O . ALA A 1 95 ? -6.743 6.981 14.724 1.00 98.50 95 ALA A O 1
ATOM 707 N N . LYS A 1 96 ? -6.882 8.940 15.820 1.00 98.06 96 LYS A N 1
ATOM 708 C CA . LYS A 1 96 ? -8.241 8.725 16.326 1.00 98.06 96 LYS A CA 1
ATOM 709 C C . LYS A 1 96 ? -9.244 8.590 15.183 1.00 98.06 96 LYS A C 1
ATOM 711 O O . LYS A 1 96 ? -10.030 7.652 15.192 1.00 98.06 96 LYS A O 1
ATOM 716 N N . ASP A 1 97 ? -9.224 9.496 14.214 1.00 98.25 97 ASP A N 1
ATOM 717 C CA . ASP A 1 97 ? -10.165 9.478 13.094 1.00 98.25 97 ASP A CA 1
ATOM 718 C C . ASP A 1 97 ? -9.945 8.238 12.217 1.00 98.25 97 ASP A C 1
ATOM 720 O O . ASP A 1 97 ? -10.911 7.586 11.831 1.00 98.25 97 ASP A O 1
ATOM 724 N N . ALA A 1 98 ? -8.688 7.840 11.983 1.00 98.44 98 ALA A N 1
ATOM 725 C CA . ALA A 1 98 ? -8.368 6.588 11.300 1.00 98.44 98 ALA A CA 1
ATOM 726 C C . ALA A 1 98 ? -8.888 5.361 12.064 1.00 98.44 98 ALA A C 1
ATOM 728 O O . ALA A 1 98 ? -9.481 4.460 11.471 1.00 98.44 98 ALA A O 1
ATOM 729 N N . PHE A 1 99 ? -8.704 5.315 13.381 1.00 98.56 99 PHE A N 1
ATOM 730 C CA . PHE A 1 99 ? -9.198 4.213 14.201 1.00 98.56 99 PHE A CA 1
ATOM 731 C C . PHE A 1 99 ? -10.728 4.137 14.188 1.00 98.56 99 PHE A C 1
ATOM 733 O O . PHE A 1 99 ? -11.297 3.110 13.821 1.00 98.56 99 PHE A O 1
ATOM 740 N N . LEU A 1 100 ? -11.395 5.254 14.496 1.00 97.38 100 LEU A N 1
ATOM 741 C CA . LEU A 1 100 ? -12.854 5.343 14.541 1.00 97.38 100 LEU A CA 1
ATOM 742 C C . LEU A 1 100 ? -13.501 5.149 13.166 1.00 97.38 100 LEU A C 1
ATOM 744 O O . LEU A 1 100 ? -14.671 4.774 13.098 1.00 97.38 100 LEU A O 1
ATOM 748 N N . ALA A 1 101 ? -12.762 5.363 12.071 1.00 97.44 101 ALA A N 1
ATOM 749 C CA . ALA A 1 101 ? -13.232 5.007 10.739 1.00 97.44 101 ALA A CA 1
ATOM 750 C C . ALA A 1 101 ? -13.477 3.496 10.590 1.00 97.44 101 ALA A C 1
ATOM 752 O O . ALA A 1 101 ? -14.323 3.087 9.797 1.00 97.44 101 ALA A O 1
ATOM 753 N N . GLY A 1 102 ? -12.767 2.665 11.362 1.00 96.88 102 GLY A N 1
ATOM 754 C CA . GLY A 1 102 ? -12.898 1.208 11.363 1.00 96.88 102 GLY A CA 1
ATOM 755 C C . GLY A 1 102 ? -11.632 0.448 10.960 1.00 96.88 102 GLY A C 1
ATOM 756 O O . GLY A 1 102 ? -11.732 -0.743 10.649 1.00 96.88 102 GLY A O 1
ATOM 757 N N . ASN A 1 103 ? -10.465 1.107 10.944 1.00 98.38 103 ASN A N 1
ATOM 758 C CA . ASN A 1 103 ? -9.167 0.440 10.799 1.00 98.38 103 ASN A CA 1
ATOM 759 C C . ASN A 1 103 ? -8.794 -0.250 12.123 1.00 98.38 103 ASN A C 1
ATOM 761 O O . ASN A 1 103 ? -8.855 0.379 13.177 1.00 98.38 103 ASN A O 1
ATOM 765 N N . ASP A 1 104 ? -8.375 -1.519 12.084 1.00 98.31 104 ASP A N 1
ATOM 766 C CA . ASP A 1 104 ? -7.926 -2.231 13.292 1.00 98.31 104 ASP A CA 1
ATOM 767 C C . ASP A 1 104 ? -6.437 -1.985 13.578 1.00 98.31 104 ASP A C 1
ATOM 769 O O . ASP A 1 104 ? -6.025 -1.977 14.736 1.00 98.31 104 ASP A O 1
ATOM 773 N N . LEU A 1 105 ? -5.625 -1.794 12.530 1.00 98.06 105 LEU A N 1
ATOM 774 C CA . LEU A 1 105 ? -4.194 -1.507 12.642 1.00 98.06 105 LEU A CA 1
ATOM 775 C C . LEU A 1 105 ? -3.870 -0.160 11.994 1.00 98.06 105 LEU A C 1
ATOM 777 O O . LEU A 1 105 ? -4.259 0.099 10.856 1.00 98.06 105 LEU A O 1
ATOM 781 N N . LEU A 1 106 ? -3.136 0.683 12.717 1.00 98.44 106 LEU A N 1
ATOM 782 C CA . LEU A 1 106 ? -2.736 2.009 12.257 1.00 98.44 106 LEU A CA 1
ATOM 783 C C . LEU A 1 106 ? -1.266 2.013 11.850 1.00 98.44 106 LEU A C 1
ATOM 785 O O . LEU A 1 106 ? -0.397 1.663 12.652 1.00 98.44 106 LEU A O 1
ATOM 789 N N . TYR A 1 107 ? -0.977 2.440 10.622 1.00 97.38 107 TYR A N 1
ATOM 790 C CA . TYR A 1 107 ? 0.393 2.552 10.137 1.00 97.38 107 TYR A CA 1
ATOM 791 C C . TYR A 1 107 ? 0.967 3.952 10.397 1.00 97.38 107 TYR A C 1
ATOM 793 O O . TYR A 1 107 ? 0.801 4.886 9.610 1.00 97.38 107 TYR A O 1
ATOM 801 N N . LEU A 1 108 ? 1.653 4.090 11.535 1.00 97.19 108 LEU A N 1
ATOM 802 C CA . LEU A 1 108 ? 2.286 5.334 11.984 1.00 97.19 108 LEU A CA 1
ATOM 803 C C . LEU A 1 108 ? 3.682 5.490 11.359 1.00 97.19 108 LEU A C 1
ATOM 805 O O . LEU A 1 108 ? 4.695 5.318 12.029 1.00 97.19 108 LEU A O 1
ATOM 809 N N . ALA A 1 109 ? 3.745 5.761 10.058 1.00 94.94 109 ALA A N 1
ATOM 810 C CA . ALA A 1 109 ? 4.986 6.129 9.372 1.00 94.94 109 ALA A CA 1
ATOM 811 C C . ALA A 1 109 ? 4.947 7.599 8.944 1.00 94.94 109 ALA A C 1
ATOM 813 O O . ALA A 1 109 ? 3.860 8.154 8.780 1.00 94.94 109 ALA A O 1
ATOM 814 N N . ASP A 1 110 ? 6.128 8.209 8.803 1.00 94.62 110 ASP A N 1
ATOM 815 C CA . ASP A 1 110 ? 6.300 9.624 8.445 1.00 94.62 110 ASP A CA 1
ATOM 816 C C . ASP A 1 110 ? 5.462 10.556 9.351 1.00 94.62 110 ASP A C 1
ATOM 818 O O . ASP A 1 110 ? 4.902 11.550 8.911 1.00 94.62 110 ASP A O 1
ATOM 822 N N . PHE A 1 111 ? 5.304 10.183 10.629 1.00 96.25 111 PHE A N 1
ATOM 823 C CA . PHE A 1 111 ? 4.208 10.623 11.506 1.00 96.25 111 PHE A CA 1
ATOM 824 C C . PHE A 1 111 ? 4.466 11.983 12.187 1.00 96.25 111 PHE A C 1
ATOM 826 O O . PHE A 1 111 ? 4.365 12.136 13.406 1.00 96.25 111 PHE A O 1
ATOM 833 N N . ALA A 1 112 ? 4.854 12.963 11.379 1.00 95.50 112 ALA A N 1
ATOM 834 C CA . ALA A 1 112 ? 5.084 14.363 11.717 1.00 95.50 112 ALA A CA 1
ATOM 835 C C . ALA A 1 112 ? 5.009 15.200 10.420 1.00 95.50 112 ALA A C 1
ATOM 837 O O . ALA A 1 112 ? 4.583 14.695 9.382 1.00 95.50 112 ALA A O 1
ATOM 838 N N . LEU A 1 113 ? 5.410 16.475 10.460 1.00 93.00 113 LEU A N 1
ATOM 839 C CA . LEU A 1 113 ? 5.567 17.274 9.238 1.00 93.00 113 LEU A CA 1
ATOM 840 C C . LEU A 1 113 ? 6.674 16.694 8.338 1.00 93.00 113 LEU A C 1
ATOM 842 O O . LEU A 1 113 ? 7.609 16.053 8.815 1.00 93.00 113 LEU A O 1
ATOM 846 N N . SER A 1 114 ? 6.569 16.918 7.024 1.00 85.75 114 SER A N 1
ATOM 847 C CA . SER A 1 114 ? 7.429 16.283 6.008 1.00 85.75 114 SER A CA 1
ATOM 848 C C . SER A 1 114 ? 8.950 16.496 6.190 1.00 85.75 114 SER A C 1
ATOM 850 O O . SER A 1 114 ? 9.738 15.730 5.635 1.00 85.75 114 SER A O 1
ATOM 852 N N . ASP A 1 115 ? 9.379 17.534 6.906 1.00 85.38 115 ASP A N 1
ATOM 853 C CA . ASP A 1 115 ? 10.779 17.868 7.209 1.00 85.38 115 ASP A CA 1
ATOM 854 C C . ASP A 1 115 ? 11.189 17.582 8.667 1.00 85.38 115 ASP A C 1
ATOM 856 O O . ASP A 1 115 ? 12.327 17.857 9.053 1.00 85.38 115 ASP A O 1
ATOM 860 N N . ALA A 1 116 ? 10.293 16.994 9.463 1.00 90.00 116 ALA A N 1
ATOM 861 C CA . ALA A 1 116 ? 10.525 16.679 10.864 1.00 90.00 116 ALA A CA 1
ATOM 862 C C . ALA A 1 116 ? 11.550 15.552 11.062 1.00 90.00 116 ALA A C 1
ATOM 864 O O . ALA A 1 116 ? 11.673 14.615 10.262 1.00 90.00 116 ALA A O 1
ATOM 865 N N . SER A 1 117 ? 12.265 15.614 12.187 1.00 94.44 117 SER A N 1
ATOM 866 C CA . SER A 1 117 ? 13.254 14.601 12.550 1.00 94.44 117 SER A CA 1
ATOM 867 C C . SER A 1 117 ? 12.593 13.284 12.979 1.00 94.44 117 SER A C 1
ATOM 869 O O . SER A 1 117 ? 11.403 13.223 13.303 1.00 94.44 117 SER A O 1
ATOM 871 N N . TYR A 1 118 ? 13.373 12.200 13.015 1.00 94.44 118 TYR A N 1
ATOM 872 C CA . TYR A 1 118 ? 12.877 10.911 13.506 1.00 94.44 118 TYR A CA 1
ATOM 873 C C . TYR A 1 118 ? 12.436 10.990 14.977 1.00 94.44 118 TYR A C 1
ATOM 875 O O . TYR A 1 118 ? 11.453 10.361 15.364 1.00 94.44 118 TYR A O 1
ATOM 883 N N . GLU A 1 119 ? 13.137 11.777 15.794 1.00 97.25 119 GLU A N 1
ATOM 884 C CA . GLU A 1 119 ? 12.811 11.996 17.203 1.00 97.25 119 GLU A CA 1
ATOM 885 C C . GLU A 1 119 ? 11.429 12.631 17.375 1.00 97.25 119 GLU A C 1
ATOM 887 O O . GLU A 1 119 ? 10.674 12.210 18.249 1.00 97.25 119 GLU A O 1
ATOM 892 N N . GLU A 1 120 ? 11.071 13.595 16.524 1.00 96.19 120 GLU A N 1
ATOM 893 C CA . GLU A 1 120 ? 9.746 14.221 16.544 1.00 96.19 120 GLU A CA 1
ATOM 894 C C . GLU A 1 120 ? 8.650 13.236 16.117 1.00 96.19 120 GLU A C 1
ATOM 896 O O . GLU A 1 120 ? 7.624 13.116 16.789 1.00 96.19 120 GLU A O 1
ATOM 901 N N . GLN A 1 121 ? 8.887 12.455 15.056 1.00 96.69 121 GLN A N 1
ATOM 902 C CA . GLN A 1 121 ? 7.962 11.394 14.640 1.00 96.69 121 GLN A CA 1
ATOM 903 C C . GLN A 1 121 ? 7.738 10.376 15.765 1.00 96.69 121 GLN A C 1
ATOM 905 O O . GLN A 1 121 ? 6.602 9.998 16.053 1.00 96.69 121 GLN A O 1
ATOM 910 N N . LEU A 1 122 ? 8.812 9.953 16.438 1.00 97.81 122 LEU A N 1
ATOM 911 C CA . LEU A 1 122 ? 8.737 9.033 17.569 1.00 97.81 122 LEU A CA 1
ATOM 912 C C . LEU A 1 122 ? 7.976 9.649 18.752 1.00 97.81 122 LEU A C 1
ATOM 914 O O . LEU A 1 122 ? 7.162 8.959 19.369 1.00 97.81 122 LEU A O 1
ATOM 918 N N . ALA A 1 123 ? 8.199 10.931 19.051 1.00 98.25 123 ALA A N 1
ATOM 919 C CA . ALA A 1 123 ? 7.473 11.641 20.099 1.00 98.25 123 ALA A CA 1
ATOM 920 C C . ALA A 1 123 ? 5.963 11.670 19.810 1.00 98.25 123 ALA A C 1
ATOM 922 O O . ALA A 1 123 ? 5.172 11.308 20.682 1.00 98.25 123 ALA A O 1
ATOM 923 N N . ASN A 1 124 ? 5.560 11.979 18.573 1.00 98.31 124 ASN A N 1
ATOM 924 C CA . ASN A 1 124 ? 4.155 11.957 18.149 1.00 98.31 124 ASN A CA 1
ATOM 925 C C . ASN A 1 124 ? 3.530 10.556 18.256 1.00 98.31 124 ASN A C 1
ATOM 927 O O . ASN A 1 124 ? 2.368 10.417 18.655 1.00 98.31 124 ASN A O 1
ATOM 931 N N . MET A 1 125 ? 4.283 9.499 17.924 1.00 98.44 125 MET A N 1
ATOM 932 C CA . MET A 1 125 ? 3.824 8.114 18.093 1.00 98.44 125 MET A CA 1
ATOM 933 C C . MET A 1 125 ? 3.588 7.779 19.569 1.00 98.44 125 MET A C 1
ATOM 935 O O . MET A 1 125 ? 2.517 7.286 19.921 1.00 98.44 125 MET A O 1
ATOM 939 N N . GLN A 1 126 ? 4.562 8.064 20.438 1.00 98.62 126 GLN A N 1
ATOM 940 C CA . GLN A 1 126 ? 4.466 7.794 21.877 1.00 98.62 126 GLN A CA 1
ATOM 941 C C . GLN A 1 126 ? 3.317 8.566 22.526 1.00 98.62 126 GLN A C 1
ATOM 943 O O . GLN A 1 126 ? 2.577 8.016 23.344 1.00 98.62 126 GLN A O 1
ATOM 948 N N . ASP A 1 127 ? 3.156 9.829 22.142 1.00 98.69 127 ASP A N 1
ATOM 949 C CA . ASP A 1 127 ? 2.095 10.692 22.637 1.00 98.69 127 ASP A CA 1
ATOM 950 C C . ASP A 1 127 ? 0.704 10.204 22.193 1.00 98.69 127 ASP A C 1
ATOM 952 O O . ASP A 1 127 ? -0.209 10.093 23.012 1.00 98.69 127 ASP A O 1
ATOM 956 N N . THR A 1 128 ? 0.567 9.777 20.933 1.00 98.62 128 THR A N 1
ATOM 957 C CA . THR A 1 128 ? -0.661 9.141 20.424 1.00 98.62 128 THR A CA 1
ATOM 958 C C . THR A 1 128 ? -0.998 7.863 21.188 1.00 98.62 128 THR A C 1
ATOM 960 O O . THR A 1 128 ? -2.148 7.673 21.579 1.00 98.62 128 THR A O 1
ATOM 963 N N . MET A 1 129 ? -0.013 6.990 21.432 1.00 98.38 129 MET A N 1
ATOM 964 C CA . MET A 1 129 ? -0.227 5.745 22.181 1.00 98.38 129 MET A CA 1
ATOM 965 C C . MET A 1 129 ? -0.696 6.022 23.610 1.00 98.38 129 MET A C 1
ATOM 967 O O . MET A 1 129 ? -1.647 5.393 24.071 1.00 98.38 129 MET A O 1
ATOM 971 N N . ARG A 1 130 ? -0.078 6.992 24.294 1.00 98.69 130 ARG A N 1
ATOM 972 C CA . ARG A 1 130 ? -0.488 7.400 25.643 1.00 98.69 130 ARG A CA 1
ATOM 973 C C . ARG A 1 130 ? -1.907 7.960 25.651 1.00 98.69 130 ARG A C 1
ATOM 975 O O . ARG A 1 130 ? -2.714 7.578 26.491 1.00 98.69 130 ARG A O 1
ATOM 982 N N . TRP A 1 131 ? -2.238 8.795 24.672 1.00 98.44 131 TRP A N 1
ATOM 983 C CA . TRP A 1 131 ? -3.585 9.338 24.531 1.00 98.44 131 TRP A CA 1
ATOM 984 C C . TRP A 1 131 ? -4.635 8.240 24.262 1.00 98.44 131 TRP A C 1
ATOM 986 O O . TRP A 1 131 ? -5.723 8.278 24.837 1.00 98.44 131 TRP A O 1
ATOM 996 N N . PHE A 1 132 ? -4.310 7.217 23.457 1.00 98.50 132 PHE A N 1
ATOM 997 C CA . PHE A 1 132 ? -5.168 6.036 23.258 1.00 98.50 132 PHE A CA 1
ATOM 998 C C . PHE A 1 132 ? -5.363 5.243 24.559 1.00 98.50 132 PHE A C 1
ATOM 1000 O O . PHE A 1 132 ? -6.481 4.812 24.831 1.00 98.50 132 PHE A O 1
ATOM 1007 N N . GLN A 1 133 ? -4.315 5.076 25.375 1.00 98.50 133 GLN A N 1
ATOM 1008 C CA . GLN A 1 133 ? -4.401 4.404 26.682 1.00 98.50 133 GLN A CA 1
ATOM 1009 C C . GLN A 1 133 ? -5.335 5.152 27.636 1.00 98.50 133 GLN A C 1
ATOM 1011 O O . GLN A 1 133 ? -6.279 4.564 28.158 1.00 98.50 133 GLN A O 1
ATOM 1016 N N . GLU A 1 134 ? -5.140 6.465 27.787 1.00 98.44 134 GLU A N 1
ATOM 1017 C CA . GLU A 1 134 ? -6.022 7.313 28.595 1.00 98.44 134 GLU A CA 1
ATOM 1018 C C . GLU A 1 134 ? -7.478 7.199 28.130 1.00 98.44 134 GLU A C 1
ATOM 1020 O O . GLU A 1 134 ? -8.409 7.192 28.940 1.00 98.44 134 GLU A O 1
ATOM 1025 N N . ARG A 1 135 ? -7.701 7.108 26.813 1.00 98.12 135 ARG A N 1
ATOM 1026 C CA . ARG A 1 135 ? -9.045 7.005 26.247 1.00 98.12 135 ARG A CA 1
ATOM 1027 C C . ARG A 1 135 ? -9.676 5.635 26.424 1.00 98.12 135 ARG A C 1
ATOM 1029 O O . ARG A 1 135 ? -10.863 5.573 26.717 1.00 98.12 135 ARG A O 1
ATOM 1036 N N . TYR A 1 136 ? -8.892 4.570 26.342 1.00 98.38 136 TYR A N 1
ATOM 1037 C CA . TYR A 1 136 ? -9.335 3.218 26.663 1.00 98.38 136 TYR A CA 1
ATOM 1038 C C . TYR A 1 136 ? -9.805 3.093 28.120 1.00 98.38 136 TYR A C 1
ATOM 1040 O O . TYR A 1 136 ? -10.804 2.435 28.389 1.00 98.38 136 TYR A O 1
ATOM 1048 N N . GLU A 1 137 ? -9.129 3.760 29.059 1.00 98.31 137 GLU A N 1
ATOM 1049 C CA . GLU A 1 137 ? -9.501 3.732 30.481 1.00 98.31 137 GLU A CA 1
ATOM 1050 C C . GLU A 1 137 ? -10.723 4.600 30.813 1.00 98.31 137 GLU A C 1
ATOM 1052 O O . GLU A 1 137 ? -11.443 4.317 31.770 1.00 98.31 137 GLU A O 1
ATOM 1057 N N . SER A 1 138 ? -10.958 5.671 30.050 1.00 97.88 138 SER A N 1
ATOM 1058 C CA . SER A 1 138 ? -11.950 6.700 30.399 1.00 97.88 138 SER A CA 1
ATOM 1059 C C . SER A 1 138 ? -13.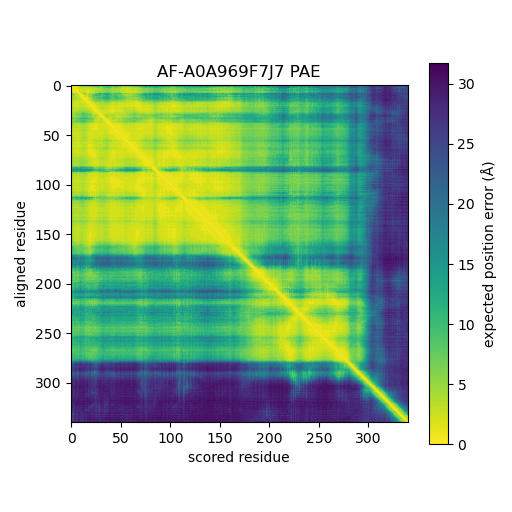183 6.763 29.493 1.00 97.88 138 SER A C 1
ATOM 1061 O O . SER A 1 138 ? -14.132 7.471 29.830 1.00 97.88 138 SER A O 1
ATOM 1063 N N . ASP A 1 139 ? -13.204 6.051 28.363 1.00 98.25 139 ASP A N 1
ATOM 1064 C CA . ASP A 1 139 ? -14.323 6.025 27.415 1.00 98.25 139 ASP A CA 1
ATOM 1065 C C . ASP A 1 139 ? -14.682 4.586 27.020 1.00 98.25 139 ASP A C 1
ATOM 1067 O O . ASP A 1 139 ? -13.983 3.927 26.251 1.00 98.25 139 ASP A O 1
ATOM 1071 N N . VAL A 1 140 ? -15.830 4.119 27.518 1.00 98.00 140 VAL A N 1
ATOM 1072 C CA . VAL A 1 140 ? -16.344 2.757 27.293 1.00 98.00 140 VAL A CA 1
ATOM 1073 C C . VAL A 1 140 ? -16.640 2.480 25.814 1.00 98.00 140 VAL A C 1
ATOM 1075 O O . VAL A 1 140 ? -16.472 1.352 25.344 1.00 98.00 140 VAL A O 1
ATOM 1078 N N . ALA A 1 141 ? -17.070 3.488 25.047 1.00 96.88 141 ALA A N 1
ATOM 1079 C CA . ALA A 1 141 ? -17.339 3.306 23.624 1.00 96.88 141 ALA A CA 1
ATOM 1080 C C . ALA A 1 141 ? -16.030 3.119 22.847 1.00 96.88 141 ALA A C 1
ATOM 1082 O O . ALA A 1 141 ? -15.944 2.237 21.990 1.00 96.88 141 ALA A O 1
ATOM 1083 N N . PHE A 1 142 ? -15.000 3.898 23.186 1.00 97.75 142 PHE A N 1
ATOM 1084 C CA . PHE A 1 142 ? -13.662 3.726 22.624 1.00 97.75 142 PHE A CA 1
ATOM 1085 C C . PHE A 1 142 ? -13.056 2.373 23.017 1.00 97.75 142 PHE A C 1
ATOM 1087 O O . PHE A 1 142 ? -12.572 1.648 22.148 1.00 97.75 142 PHE A O 1
ATOM 1094 N N . GLN A 1 143 ? -13.163 1.995 24.295 1.00 98.25 143 GLN A N 1
ATOM 1095 C CA . GLN A 1 143 ? -12.729 0.698 24.819 1.00 98.25 143 GLN A CA 1
ATOM 1096 C C . GLN A 1 143 ? -13.322 -0.464 24.014 1.00 98.25 143 GLN A C 1
ATOM 1098 O O . GLN A 1 143 ? -12.590 -1.312 23.512 1.00 98.25 143 GLN A O 1
ATOM 1103 N N . THR A 1 144 ? -14.641 -0.445 23.801 1.00 97.75 144 THR A N 1
ATOM 1104 C CA . THR A 1 144 ? -15.348 -1.488 23.042 1.00 97.75 144 THR A CA 1
ATOM 1105 C C . THR A 1 144 ? -14.806 -1.620 21.615 1.00 97.75 144 THR A C 1
ATOM 1107 O O . THR A 1 144 ? -14.660 -2.730 21.102 1.00 97.75 144 THR A O 1
ATOM 1110 N N . GLN A 1 145 ? -14.487 -0.503 20.951 1.00 96.69 145 GLN A N 1
ATOM 1111 C CA . GLN A 1 145 ? -13.899 -0.552 19.610 1.00 96.69 145 GLN A CA 1
ATOM 1112 C C . GLN A 1 145 ? -12.480 -1.128 19.624 1.00 96.69 145 GLN A C 1
ATOM 1114 O O . GLN A 1 145 ? -12.128 -1.894 18.724 1.00 96.69 145 GLN A O 1
ATOM 1119 N N . VAL A 1 146 ? -11.680 -0.799 20.644 1.00 98.31 146 VAL A N 1
ATOM 1120 C CA . VAL A 1 146 ? -10.320 -1.338 20.800 1.00 98.31 146 VAL A CA 1
ATOM 1121 C C . VAL A 1 146 ? -10.376 -2.845 21.016 1.00 98.31 146 VAL A C 1
ATOM 1123 O O . VAL A 1 146 ? -9.669 -3.571 20.322 1.00 98.31 146 VAL A O 1
ATOM 1126 N N . ASP A 1 147 ? -11.267 -3.330 21.879 1.00 98.38 147 ASP A N 1
ATOM 1127 C CA . ASP A 1 147 ? -11.438 -4.763 22.139 1.00 98.38 147 ASP A CA 1
ATOM 1128 C C . ASP A 1 147 ? -11.807 -5.534 20.871 1.00 98.38 147 ASP A C 1
ATOM 1130 O O . ASP A 1 147 ? -11.240 -6.588 20.579 1.00 98.38 147 ASP A O 1
ATOM 1134 N N . VAL A 1 148 ? -12.718 -4.981 20.068 1.00 96.69 148 VAL A N 1
ATOM 1135 C CA . VAL A 1 148 ? -13.127 -5.570 18.789 1.00 96.69 148 VAL A CA 1
ATOM 1136 C C . VAL A 1 148 ? -11.956 -5.635 17.797 1.00 96.69 148 VAL A C 1
ATOM 1138 O O . VAL A 1 148 ? -11.767 -6.666 17.145 1.00 96.69 148 VAL A O 1
ATOM 1141 N N . ALA A 1 149 ? -11.158 -4.570 17.682 1.00 97.88 149 ALA A N 1
ATOM 1142 C CA . ALA A 1 149 ? -9.984 -4.534 16.809 1.00 97.88 149 ALA A CA 1
ATOM 1143 C C . ALA A 1 149 ? -8.896 -5.521 17.273 1.00 97.88 149 ALA A C 1
ATOM 1145 O O . ALA A 1 149 ? -8.400 -6.333 16.485 1.00 97.88 149 ALA A O 1
ATOM 1146 N N . VAL A 1 150 ? -8.567 -5.506 18.568 1.00 97.69 150 VAL A N 1
ATOM 1147 C CA . VAL A 1 150 ? -7.565 -6.389 19.178 1.00 97.69 150 VAL A CA 1
ATOM 1148 C C . VAL A 1 150 ? -7.980 -7.851 19.049 1.00 97.69 150 VAL A C 1
ATOM 1150 O O . VAL A 1 150 ? -7.146 -8.681 18.685 1.00 97.69 150 VAL A O 1
ATOM 1153 N N . LEU A 1 151 ? -9.258 -8.182 19.253 1.00 96.81 151 LEU A N 1
ATOM 1154 C CA . LEU A 1 151 ? -9.761 -9.543 19.076 1.00 96.81 151 LEU A CA 1
ATOM 1155 C C . LEU A 1 151 ? -9.515 -10.059 17.651 1.00 96.81 151 LEU A C 1
ATOM 1157 O O . LEU A 1 151 ? -9.014 -11.173 17.497 1.00 96.81 151 LEU A O 1
ATOM 1161 N N . ARG A 1 152 ? -9.792 -9.255 16.611 1.00 96.44 152 ARG A N 1
ATOM 1162 C CA . ARG A 1 152 ? -9.509 -9.646 15.215 1.00 96.44 152 ARG A CA 1
ATOM 1163 C C . ARG A 1 152 ? -8.021 -9.881 14.980 1.00 96.44 152 ARG A C 1
ATOM 1165 O O . ARG A 1 152 ? -7.651 -10.877 14.362 1.00 96.44 152 ARG A O 1
ATOM 1172 N N . ILE A 1 153 ? -7.167 -8.999 15.501 1.00 96.69 153 ILE A N 1
ATOM 1173 C CA . ILE A 1 153 ? -5.708 -9.116 15.368 1.00 96.69 153 ILE A CA 1
ATOM 1174 C C . ILE A 1 153 ? -5.197 -10.385 16.062 1.00 96.69 153 ILE A C 1
ATOM 1176 O O . ILE A 1 153 ? -4.383 -11.111 15.492 1.00 96.69 153 ILE A O 1
ATOM 1180 N N . LEU A 1 154 ? -5.671 -10.678 17.275 1.00 95.06 154 LEU A N 1
ATOM 1181 C CA . LEU A 1 154 ? -5.281 -11.877 18.019 1.00 95.06 154 LEU A CA 1
ATOM 1182 C C . LEU A 1 154 ? -5.760 -13.153 17.323 1.00 95.06 154 LEU A C 1
ATOM 1184 O O . LEU A 1 154 ? -4.984 -14.097 17.189 1.00 95.06 154 LEU A O 1
ATOM 1188 N N . GLN A 1 155 ? -6.997 -13.172 16.823 1.00 93.94 155 GLN A N 1
ATOM 1189 C CA . GLN A 1 155 ? -7.518 -14.289 16.033 1.00 93.94 155 GLN A CA 1
ATOM 1190 C C . GLN A 1 155 ? -6.697 -14.513 14.761 1.00 93.94 155 GLN A C 1
ATOM 1192 O O . GLN A 1 155 ? -6.355 -15.654 14.458 1.00 93.94 155 GLN A O 1
ATOM 1197 N N . LEU A 1 156 ? -6.333 -13.445 14.042 1.00 93.94 156 LEU A N 1
ATOM 119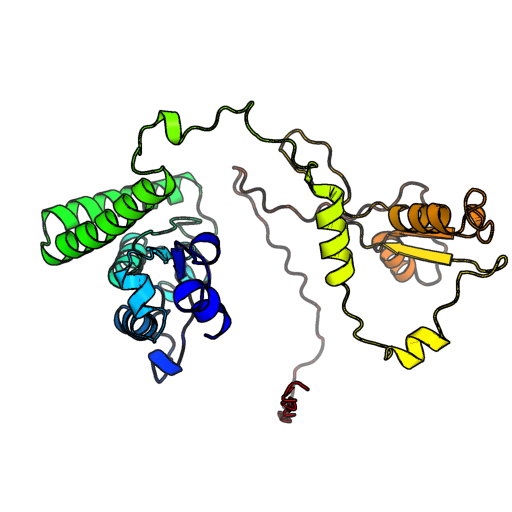8 C CA . LEU A 1 156 ? -5.481 -13.544 12.859 1.00 93.94 156 LEU A CA 1
ATOM 1199 C C . LEU A 1 156 ? -4.104 -14.126 13.204 1.00 93.94 156 LEU A C 1
ATOM 1201 O O . LEU A 1 156 ? -3.675 -15.084 12.565 1.00 93.94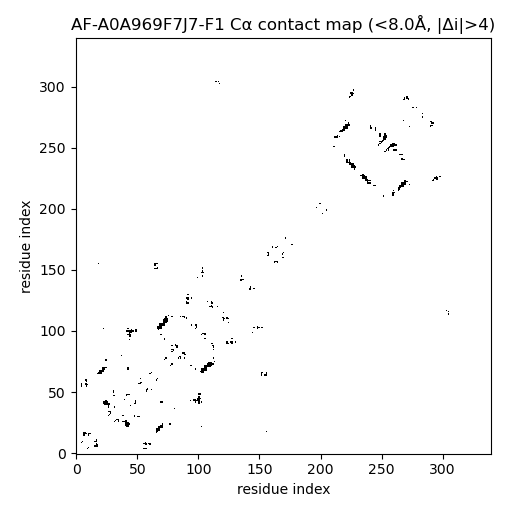 156 LEU A O 1
ATOM 1205 N N . LYS A 1 157 ? -3.443 -13.607 14.246 1.00 93.25 157 LYS A N 1
ATOM 1206 C CA . LYS A 1 157 ? -2.150 -14.132 14.713 1.00 93.25 157 LYS A CA 1
ATOM 1207 C C . LYS A 1 157 ? -2.247 -15.613 15.076 1.00 93.25 157 LYS A C 1
ATOM 1209 O O . LYS A 1 157 ? -1.426 -16.404 14.630 1.00 93.25 157 LYS A O 1
ATOM 1214 N N . LEU A 1 158 ? -3.270 -16.016 15.827 1.00 92.69 158 LEU A N 1
ATOM 1215 C CA . LEU A 1 158 ? -3.472 -17.423 16.172 1.00 92.69 158 LEU A CA 1
ATOM 1216 C C . LEU A 1 158 ? -3.655 -18.290 14.922 1.00 92.69 158 LEU A C 1
ATOM 1218 O O . LEU A 1 158 ? -2.992 -19.316 14.816 1.00 92.69 158 LEU A O 1
ATOM 1222 N N . ARG A 1 159 ? -4.462 -17.866 13.940 1.00 89.75 159 ARG A N 1
ATOM 1223 C CA . ARG A 1 159 ? -4.615 -18.604 12.672 1.00 89.75 159 ARG A CA 1
ATOM 1224 C C . ARG A 1 159 ? -3.293 -18.741 11.916 1.00 89.75 159 ARG A C 1
ATOM 1226 O O . ARG A 1 159 ? -2.970 -19.838 11.472 1.00 89.75 159 ARG A O 1
ATOM 1233 N N . GLN A 1 160 ? -2.525 -17.658 11.805 1.00 89.19 160 GLN A N 1
ATOM 1234 C CA . GLN A 1 160 ? -1.256 -17.638 11.072 1.00 89.19 160 GLN A CA 1
ATOM 1235 C C . GLN A 1 160 ? -0.200 -18.564 11.692 1.00 89.19 160 GLN A C 1
ATOM 1237 O O . GLN A 1 160 ? 0.594 -19.162 10.971 1.00 89.19 160 GLN A O 1
ATOM 1242 N N . TYR A 1 161 ? -0.223 -18.723 13.017 1.00 90.31 161 TYR A N 1
ATOM 1243 C CA . TYR A 1 161 ? 0.721 -19.559 13.761 1.00 90.31 161 TYR A CA 1
ATOM 1244 C C . TYR A 1 161 ? 0.088 -20.862 14.281 1.00 90.31 161 TYR A C 1
ATOM 1246 O O . TYR A 1 161 ? 0.466 -21.351 15.343 1.00 90.31 161 TYR A O 1
ATOM 1254 N N . ASN A 1 162 ? -0.877 -21.445 13.556 1.00 88.81 162 ASN A N 1
ATOM 1255 C CA . ASN A 1 162 ? -1.492 -22.750 13.869 1.00 88.81 162 ASN A CA 1
ATOM 1256 C C . ASN A 1 162 ? -2.008 -22.880 15.320 1.00 88.81 162 ASN A C 1
ATOM 1258 O O . ASN A 1 162 ? -1.819 -23.901 15.980 1.00 88.81 162 ASN A O 1
ATOM 1262 N N . ASN A 1 163 ? -2.653 -21.829 15.827 1.00 89.75 163 ASN A N 1
ATOM 1263 C CA . ASN A 1 163 ? -3.129 -21.654 17.205 1.00 89.75 163 ASN A CA 1
ATOM 1264 C C . ASN A 1 163 ? -2.036 -21.711 18.288 1.00 89.75 163 ASN A C 1
ATOM 1266 O O . ASN A 1 163 ? -2.353 -21.806 19.472 1.00 89.75 163 ASN A O 1
ATOM 1270 N N . ASN A 1 164 ? -0.763 -21.605 17.905 1.00 89.25 164 ASN A N 1
ATOM 1271 C CA . ASN A 1 164 ? 0.377 -21.568 18.809 1.00 89.25 164 ASN A CA 1
ATOM 1272 C C . ASN A 1 164 ? 1.197 -20.287 18.591 1.00 89.25 164 ASN A C 1
ATOM 1274 O O . ASN A 1 164 ? 2.276 -20.294 17.996 1.00 89.25 164 ASN A O 1
ATOM 1278 N N . PHE A 1 165 ? 0.671 -19.167 19.090 1.00 87.50 165 PHE A N 1
ATOM 1279 C CA . PHE A 1 165 ? 1.330 -17.859 19.043 1.00 87.50 165 PHE A CA 1
ATOM 1280 C C . PHE A 1 165 ? 2.377 -17.702 20.166 1.00 87.50 165 PHE A C 1
ATOM 1282 O O . PHE A 1 165 ? 2.303 -16.790 20.989 1.00 87.50 165 PHE A O 1
ATOM 1289 N N . ALA A 1 166 ? 3.334 -18.628 20.218 1.00 88.62 166 ALA A N 1
ATOM 1290 C CA . ALA A 1 166 ? 4.510 -18.555 21.078 1.00 88.62 166 ALA A CA 1
ATOM 1291 C C . ALA A 1 166 ? 5.682 -17.901 20.327 1.00 88.62 166 ALA A C 1
ATOM 1293 O O . ALA A 1 166 ? 5.763 -17.983 19.098 1.00 88.62 166 ALA A O 1
ATOM 1294 N N . LEU A 1 167 ? 6.579 -17.230 21.052 1.00 88.44 167 LEU A N 1
ATOM 1295 C CA . LEU A 1 167 ? 7.658 -16.425 20.466 1.00 88.44 167 LEU A CA 1
ATOM 1296 C C . LEU A 1 167 ? 8.545 -17.252 19.522 1.00 88.44 167 LEU A C 1
ATOM 1298 O O . LEU A 1 167 ? 8.892 -16.802 18.433 1.00 88.44 167 LEU A O 1
ATOM 1302 N N . GLU A 1 168 ? 8.852 -18.482 19.914 1.00 86.56 168 GLU A N 1
ATOM 1303 C CA . GLU A 1 168 ? 9.649 -19.452 19.167 1.00 86.56 168 GLU A CA 1
ATOM 1304 C C . GLU A 1 168 ? 9.050 -19.852 17.810 1.00 86.56 168 GLU A C 1
ATOM 1306 O O . GLU A 1 168 ? 9.796 -20.231 16.913 1.00 86.56 168 GLU A O 1
ATOM 1311 N N . ASN A 1 169 ? 7.730 -19.729 17.627 1.00 83.81 169 ASN A N 1
ATOM 1312 C CA . ASN A 1 169 ? 7.062 -20.032 16.354 1.00 83.81 169 ASN A CA 1
ATOM 1313 C C . ASN A 1 169 ? 6.988 -18.817 15.422 1.00 83.81 169 ASN A C 1
ATOM 1315 O O . ASN A 1 169 ? 6.677 -18.960 14.241 1.00 83.81 169 ASN A O 1
ATOM 1319 N N . VAL A 1 170 ? 7.225 -17.621 15.965 1.00 86.56 170 VAL A N 1
ATOM 1320 C CA . VAL A 1 170 ? 7.200 -16.350 15.231 1.00 86.56 170 VAL A CA 1
ATOM 1321 C C . VAL A 1 170 ? 8.600 -15.985 14.747 1.00 86.56 170 VAL A C 1
ATOM 1323 O O . VAL A 1 170 ? 8.763 -15.453 13.649 1.00 86.56 170 VAL A O 1
ATOM 1326 N N . LEU A 1 171 ? 9.619 -16.255 15.564 1.00 85.44 171 LEU A N 1
ATOM 1327 C CA . LEU A 1 171 ? 11.004 -15.955 15.230 1.00 85.44 171 LEU A CA 1
ATOM 1328 C C . LEU A 1 171 ? 11.560 -17.003 14.259 1.00 85.44 171 LEU A C 1
ATOM 1330 O O . LEU A 1 171 ? 11.834 -18.140 14.632 1.00 85.44 171 LEU A O 1
ATOM 1334 N N . LEU A 1 172 ? 11.779 -16.594 13.012 1.00 78.75 172 LEU A N 1
ATOM 1335 C CA . LEU A 1 172 ? 12.570 -17.366 12.058 1.00 78.75 172 LEU A CA 1
ATOM 1336 C C . LEU A 1 172 ? 14.061 -17.176 12.376 1.00 78.75 172 LEU A C 1
ATOM 1338 O O . LEU A 1 172 ? 14.515 -16.030 12.448 1.00 78.75 172 LEU A O 1
ATOM 1342 N N . PRO A 1 173 ? 14.846 -18.253 12.558 1.00 76.38 173 PRO A N 1
ATOM 1343 C CA . PRO A 1 173 ? 16.288 -18.116 12.681 1.00 76.38 173 PRO A CA 1
ATOM 1344 C C . PRO A 1 173 ? 16.867 -17.589 11.363 1.00 76.38 173 PRO A C 1
ATOM 1346 O O . PRO A 1 173 ? 16.406 -17.949 10.282 1.00 76.38 173 PRO A O 1
ATOM 1349 N N . GLU A 1 174 ? 17.902 -16.756 11.446 1.00 68.50 174 GLU A N 1
ATOM 1350 C CA . GLU A 1 174 ? 18.536 -16.113 10.282 1.00 68.50 174 GLU A CA 1
ATOM 1351 C C . GLU A 1 174 ? 19.042 -17.134 9.243 1.00 68.50 174 GLU A C 1
ATOM 1353 O O . GLU A 1 174 ? 19.025 -16.891 8.040 1.00 68.50 174 GLU A O 1
ATOM 1358 N N . THR A 1 175 ? 19.398 -18.336 9.701 1.00 71.31 175 THR A N 1
ATOM 1359 C CA . THR A 1 175 ? 19.820 -19.469 8.866 1.00 71.31 175 THR A CA 1
ATOM 1360 C C . THR A 1 175 ? 18.679 -20.171 8.123 1.00 71.31 175 THR A C 1
ATOM 1362 O O . THR A 1 175 ? 18.950 -20.980 7.238 1.00 71.31 175 THR A O 1
ATOM 1365 N N . ALA A 1 176 ? 17.417 -19.887 8.460 1.00 67.25 176 ALA A N 1
ATOM 1366 C CA . ALA A 1 176 ? 16.234 -20.477 7.832 1.00 67.25 176 ALA A CA 1
ATOM 1367 C C . ALA A 1 176 ? 15.648 -19.622 6.701 1.00 67.25 176 ALA A C 1
ATOM 1369 O O . ALA A 1 176 ? 14.578 -19.958 6.197 1.00 67.25 176 ALA A O 1
ATOM 1370 N N . VAL A 1 177 ? 16.321 -18.547 6.272 1.00 68.56 177 VAL A N 1
ATOM 1371 C CA . VAL A 1 177 ? 15.943 -17.843 5.041 1.00 68.56 177 VAL A CA 1
ATOM 1372 C C . VAL A 1 177 ? 16.304 -18.750 3.859 1.00 68.56 177 VAL A C 1
ATOM 1374 O O . VAL A 1 177 ? 17.493 -18.949 3.589 1.00 68.56 177 VAL A O 1
ATOM 1377 N N . PRO A 1 178 ? 15.321 -19.348 3.158 1.00 66.69 178 PRO A N 1
ATOM 1378 C CA . PRO A 1 178 ? 15.627 -20.209 2.030 1.00 66.69 178 PRO A CA 1
ATOM 1379 C C . PRO A 1 178 ? 16.346 -19.393 0.947 1.00 66.69 178 PRO A C 1
ATOM 1381 O O . PRO A 1 178 ? 16.039 -18.211 0.759 1.00 66.69 178 PRO A O 1
ATOM 1384 N N . PRO A 1 179 ? 17.288 -19.996 0.202 1.00 67.88 179 PRO A N 1
ATOM 1385 C CA . PRO A 1 179 ? 17.934 -19.310 -0.904 1.00 67.88 179 PRO A CA 1
ATOM 1386 C C . PRO A 1 179 ? 16.874 -18.799 -1.891 1.00 67.88 179 PRO A C 1
ATOM 1388 O O . PRO A 1 179 ? 16.051 -19.560 -2.406 1.00 67.88 179 PRO A O 1
ATOM 1391 N N . THR A 1 180 ? 16.909 -17.495 -2.169 1.00 65.38 180 THR A N 1
ATOM 1392 C CA . THR A 1 180 ? 15.919 -16.770 -2.988 1.00 65.38 180 THR A CA 1
ATOM 1393 C C . THR A 1 180 ? 15.905 -17.188 -4.463 1.00 65.38 180 THR A C 1
ATOM 1395 O O . THR A 1 180 ? 14.974 -16.856 -5.190 1.00 65.38 180 THR A O 1
ATOM 1398 N N . ASN A 1 181 ? 16.893 -17.971 -4.909 1.00 65.31 181 ASN A N 1
ATOM 1399 C CA . ASN A 1 181 ? 17.039 -18.427 -6.296 1.00 65.31 181 ASN A CA 1
ATOM 1400 C C . ASN A 1 181 ? 16.408 -19.804 -6.582 1.00 65.31 181 ASN A C 1
ATOM 1402 O O . ASN A 1 181 ? 16.624 -20.375 -7.647 1.00 65.31 181 ASN A O 1
ATOM 1406 N N . THR A 1 182 ? 15.631 -20.359 -5.653 1.00 66.75 182 THR A N 1
ATOM 1407 C CA . THR A 1 182 ? 15.070 -21.722 -5.750 1.00 66.75 182 THR A CA 1
ATOM 1408 C C . THR A 1 182 ? 13.998 -21.904 -6.832 1.00 66.75 182 THR A C 1
ATOM 1410 O O . THR A 1 182 ? 13.731 -23.036 -7.229 1.00 66.75 182 THR A O 1
ATOM 1413 N N . HIS A 1 183 ? 13.432 -20.819 -7.374 1.00 73.12 183 HIS A N 1
ATOM 1414 C CA . HIS A 1 183 ? 12.329 -20.855 -8.350 1.00 73.12 183 HIS A CA 1
ATOM 1415 C C . HIS A 1 183 ? 12.640 -20.119 -9.664 1.00 73.12 183 HIS A C 1
ATOM 1417 O O . HIS A 1 183 ? 11.776 -19.467 -10.253 1.00 73.12 183 HIS A O 1
ATOM 1423 N N . GLN A 1 184 ? 13.887 -20.198 -10.136 1.00 74.12 184 GLN A N 1
ATOM 1424 C CA . GLN A 1 184 ? 14.336 -19.445 -11.312 1.00 74.12 184 GLN A CA 1
ATOM 1425 C C . GLN A 1 184 ? 13.554 -19.773 -12.596 1.00 74.12 184 GLN A C 1
ATOM 1427 O O . GLN A 1 184 ? 13.257 -18.858 -13.359 1.00 74.12 184 GLN A O 1
ATOM 1432 N N . SER A 1 185 ? 13.164 -21.033 -12.815 1.00 74.00 185 SER A N 1
ATOM 1433 C CA . SER A 1 185 ? 12.335 -21.424 -13.967 1.00 74.00 185 SER A CA 1
ATOM 1434 C C . SER A 1 185 ? 10.957 -20.758 -13.938 1.00 74.00 185 SER A C 1
ATOM 1436 O O . SER A 1 185 ? 10.563 -20.135 -14.916 1.00 74.00 185 SER A O 1
ATOM 1438 N N . SER A 1 186 ? 10.270 -20.778 -12.792 1.00 83.12 186 SER A N 1
ATOM 1439 C CA . SER A 1 186 ? 8.952 -20.149 -12.645 1.00 83.12 186 SER A CA 1
ATOM 1440 C C . SER A 1 186 ? 9.000 -18.633 -12.848 1.00 83.12 186 SER A C 1
ATOM 1442 O O . SER A 1 186 ? 8.078 -18.063 -13.422 1.00 83.12 186 SER A O 1
ATOM 1444 N N . MET A 1 187 ? 10.079 -17.967 -12.424 1.00 83.31 187 MET A N 1
ATOM 1445 C CA . MET A 1 187 ? 10.259 -16.535 -12.695 1.00 83.31 187 MET A CA 1
ATOM 1446 C C . MET A 1 187 ? 10.434 -16.244 -14.189 1.00 83.31 187 MET A C 1
ATOM 1448 O O . MET A 1 187 ? 9.904 -15.246 -14.675 1.00 83.31 187 MET A O 1
ATOM 1452 N N . VAL A 1 188 ? 11.143 -17.108 -14.925 1.00 84.88 188 VAL A N 1
ATOM 1453 C CA . VAL A 1 188 ? 11.280 -16.988 -16.385 1.00 84.88 188 VAL A CA 1
ATOM 1454 C C . VAL A 1 188 ? 9.927 -17.176 -17.066 1.00 84.88 188 VAL A C 1
ATOM 1456 O O . VAL A 1 188 ? 9.570 -16.357 -17.910 1.00 84.88 188 VAL A O 1
ATOM 1459 N N . ASP A 1 189 ? 9.147 -18.177 -16.658 1.00 87.69 189 ASP A N 1
ATOM 1460 C CA . ASP A 1 189 ? 7.814 -18.426 -17.217 1.00 87.69 189 ASP A CA 1
ATOM 1461 C C . ASP A 1 189 ? 6.871 -17.240 -16.966 1.00 87.69 189 ASP A C 1
ATOM 1463 O O . ASP A 1 189 ? 6.164 -16.792 -17.871 1.00 87.69 189 ASP A O 1
ATOM 1467 N N . VAL A 1 190 ? 6.879 -16.677 -15.753 1.00 89.62 190 VAL A N 1
ATOM 1468 C CA . VAL A 1 190 ? 6.099 -15.472 -15.426 1.00 89.62 190 VAL A CA 1
ATOM 1469 C C . VAL A 1 190 ? 6.550 -14.288 -16.280 1.00 89.62 190 VAL A C 1
ATOM 1471 O O . VAL A 1 190 ? 5.708 -13.597 -16.849 1.00 89.62 190 VAL A O 1
ATOM 1474 N N . ALA A 1 191 ? 7.860 -14.064 -16.416 1.00 87.75 191 ALA A N 1
ATOM 1475 C CA . ALA A 1 191 ? 8.393 -12.969 -17.222 1.00 87.75 191 ALA A CA 1
ATOM 1476 C C . ALA A 1 191 ? 8.010 -13.101 -18.704 1.00 87.75 191 ALA A C 1
ATOM 1478 O O . ALA A 1 191 ? 7.631 -12.108 -19.320 1.00 87.75 191 ALA A O 1
ATOM 1479 N N . GLN A 1 192 ? 8.054 -14.313 -19.267 1.00 87.81 192 GLN A N 1
ATOM 1480 C CA . GLN A 1 192 ? 7.646 -14.577 -20.649 1.00 87.81 192 GLN A CA 1
ATOM 1481 C C . GLN A 1 192 ? 6.151 -14.327 -20.861 1.00 87.81 192 GLN A C 1
ATOM 1483 O O . GLN A 1 192 ? 5.774 -13.658 -21.820 1.00 87.81 192 GLN A O 1
ATOM 1488 N N . ASN A 1 193 ? 5.307 -14.797 -19.939 1.00 92.12 193 ASN A N 1
ATOM 1489 C CA . ASN A 1 193 ? 3.858 -14.602 -20.014 1.00 92.12 193 ASN A CA 1
ATOM 1490 C C . ASN A 1 193 ? 3.421 -13.152 -19.728 1.00 92.12 193 ASN A C 1
ATOM 1492 O O . ASN A 1 193 ? 2.306 -12.772 -20.076 1.00 92.12 193 ASN A O 1
ATOM 1496 N N . ALA A 1 194 ? 4.276 -12.336 -19.104 1.00 93.50 194 ALA A N 1
ATOM 1497 C CA . ALA A 1 194 ? 3.999 -10.928 -18.824 1.00 93.50 194 ALA A CA 1
ATOM 1498 C C . ALA A 1 194 ? 4.259 -9.996 -20.025 1.00 93.50 194 ALA A C 1
ATOM 1500 O O . ALA A 1 194 ? 3.793 -8.851 -20.025 1.00 93.50 194 ALA A O 1
ATOM 1501 N N . VAL A 1 195 ? 4.996 -10.446 -21.051 1.00 90.25 195 VAL A N 1
ATOM 1502 C CA . VAL A 1 195 ? 5.284 -9.626 -22.237 1.00 90.25 195 VAL A CA 1
ATOM 1503 C C . VAL A 1 195 ? 3.988 -9.350 -22.996 1.00 90.25 195 VAL A C 1
ATOM 1505 O O . VAL A 1 195 ? 3.332 -10.258 -23.496 1.00 90.25 195 VAL A O 1
ATOM 1508 N N . THR A 1 196 ? 3.633 -8.071 -23.113 1.00 91.38 196 THR A N 1
ATOM 1509 C CA . THR A 1 196 ? 2.435 -7.630 -23.836 1.00 91.38 196 THR A CA 1
ATOM 1510 C C . THR A 1 196 ? 2.834 -6.895 -25.109 1.00 91.38 196 THR A C 1
ATOM 1512 O O . THR A 1 196 ? 3.482 -5.848 -25.054 1.00 91.38 196 THR A O 1
ATOM 1515 N N . LEU A 1 197 ? 2.421 -7.418 -26.264 1.00 89.75 197 LEU A N 1
ATOM 1516 C CA . LEU A 1 197 ? 2.576 -6.727 -27.541 1.00 89.75 197 LEU A CA 1
ATOM 1517 C C . LEU A 1 197 ? 1.520 -5.623 -27.664 1.00 89.75 197 LEU A C 1
ATOM 1519 O O . LEU A 1 197 ? 0.331 -5.906 -27.785 1.00 89.75 197 LEU A O 1
ATOM 1523 N N . ILE A 1 198 ? 1.959 -4.363 -27.643 1.00 92.75 198 ILE A N 1
ATOM 1524 C CA . ILE A 1 198 ? 1.079 -3.200 -27.854 1.00 92.75 198 ILE A CA 1
ATOM 1525 C C . ILE A 1 198 ? 0.979 -2.861 -29.347 1.00 92.75 198 ILE A C 1
ATOM 1527 O O . ILE A 1 198 ? -0.095 -2.533 -29.845 1.00 92.75 198 ILE A O 1
ATOM 1531 N N . SER A 1 199 ? 2.106 -2.904 -30.059 1.00 89.31 199 SER A N 1
ATOM 1532 C CA . SER A 1 199 ? 2.208 -2.607 -31.489 1.00 89.31 199 SER A CA 1
ATOM 1533 C C . SER A 1 199 ? 3.536 -3.151 -32.037 1.00 89.31 199 SER A C 1
ATOM 1535 O O . SER A 1 199 ? 4.530 -3.114 -31.306 1.00 89.31 199 SER A O 1
ATOM 1537 N N . PRO A 1 200 ? 3.598 -3.614 -33.301 1.00 91.38 200 PRO A N 1
ATOM 1538 C CA . PRO A 1 200 ? 2.477 -3.774 -34.235 1.00 91.38 200 PRO A CA 1
ATOM 1539 C C . PRO A 1 200 ? 1.562 -4.951 -33.845 1.00 91.38 200 PRO A C 1
ATOM 1541 O O . PRO A 1 200 ? 1.780 -5.582 -32.816 1.00 91.38 200 PRO A O 1
ATOM 1544 N N . SER A 1 201 ? 0.513 -5.232 -34.623 1.00 90.50 201 SER A N 1
ATOM 1545 C CA . SER A 1 201 ? -0.307 -6.437 -34.433 1.00 90.50 201 SER A CA 1
ATOM 1546 C C . SER A 1 201 ? 0.510 -7.715 -34.681 1.00 90.50 201 SER A C 1
ATOM 1548 O O . SER A 1 201 ? 1.560 -7.673 -35.322 1.00 90.50 201 SER A O 1
ATOM 1550 N N . MET A 1 202 ? 0.054 -8.855 -34.153 1.00 89.00 202 MET A N 1
ATOM 1551 C CA . MET A 1 202 ? 0.801 -10.124 -34.212 1.00 89.00 202 MET A CA 1
ATOM 1552 C C . MET A 1 202 ? 1.084 -10.611 -35.637 1.00 89.00 202 MET A C 1
ATOM 1554 O O . MET A 1 202 ? 2.155 -11.150 -35.885 1.00 89.00 202 MET A O 1
ATOM 1558 N N . ASP A 1 203 ? 0.152 -10.419 -36.566 1.00 91.31 203 ASP A N 1
ATOM 1559 C CA . ASP A 1 203 ? 0.305 -10.726 -37.991 1.00 91.31 203 ASP A CA 1
ATOM 1560 C C . ASP A 1 203 ? 1.434 -9.900 -38.619 1.00 91.31 203 ASP A C 1
ATOM 1562 O O . ASP A 1 203 ? 2.370 -10.453 -39.195 1.00 91.31 203 ASP A O 1
ATOM 1566 N N . VAL A 1 204 ? 1.427 -8.586 -38.389 1.00 91.88 204 VAL A N 1
ATOM 1567 C CA . VAL A 1 204 ? 2.486 -7.687 -38.864 1.00 91.88 204 VAL A CA 1
ATOM 1568 C C . VAL A 1 204 ? 3.820 -8.005 -38.193 1.00 91.88 204 VAL A C 1
ATOM 1570 O O . VAL A 1 204 ? 4.873 -7.922 -38.823 1.00 91.88 204 VAL A O 1
ATOM 1573 N N . LEU A 1 205 ? 3.802 -8.356 -36.907 1.00 89.44 205 LEU A N 1
ATOM 1574 C CA . LEU A 1 205 ? 5.004 -8.751 -36.190 1.00 89.44 205 LEU A CA 1
ATOM 1575 C C . LEU A 1 205 ? 5.578 -10.053 -36.761 1.00 89.44 205 LEU A C 1
ATOM 1577 O O . LEU A 1 205 ? 6.781 -10.117 -36.981 1.00 89.44 205 LEU A O 1
ATOM 1581 N N . ALA A 1 206 ? 4.746 -11.055 -37.047 1.00 86.88 206 ALA A N 1
ATOM 1582 C CA . ALA A 1 206 ? 5.177 -12.329 -37.620 1.00 86.88 206 ALA A CA 1
ATOM 1583 C C . ALA A 1 206 ? 5.787 -12.167 -39.022 1.00 86.88 206 ALA A C 1
ATOM 1585 O O . ALA A 1 206 ? 6.745 -12.859 -39.355 1.00 86.88 206 ALA A O 1
ATOM 1586 N N . GLU A 1 207 ? 5.291 -11.220 -39.819 1.00 88.38 207 GLU A N 1
ATOM 1587 C CA . GLU A 1 207 ? 5.889 -10.873 -41.115 1.00 88.38 207 GLU A CA 1
ATOM 1588 C C . GLU A 1 207 ? 7.230 -10.125 -40.984 1.00 88.38 207 GLU A C 1
ATOM 1590 O O . GLU A 1 207 ? 8.065 -10.171 -41.892 1.00 88.38 207 GLU A O 1
ATOM 1595 N N . ARG A 1 208 ? 7.443 -9.411 -39.869 1.00 83.50 208 ARG A N 1
ATOM 1596 C CA . ARG A 1 208 ? 8.611 -8.540 -39.647 1.00 83.50 208 ARG A CA 1
ATOM 1597 C C . ARG A 1 208 ? 9.714 -9.167 -38.804 1.00 83.50 208 ARG A C 1
ATOM 1599 O O . ARG A 1 208 ? 10.872 -8.798 -38.991 1.00 83.50 208 ARG A O 1
ATOM 1606 N N . ILE A 1 209 ? 9.388 -10.065 -37.875 1.00 82.88 209 ILE A N 1
ATOM 1607 C CA . ILE A 1 209 ? 10.384 -10.746 -37.048 1.00 82.88 209 ILE A CA 1
ATOM 1608 C C . ILE A 1 209 ? 11.145 -11.720 -37.934 1.00 82.88 209 ILE A C 1
ATOM 1610 O O . ILE A 1 209 ? 10.612 -12.717 -38.417 1.00 82.88 209 ILE A O 1
ATOM 1614 N N . ARG A 1 210 ? 12.432 -11.442 -38.096 1.00 83.19 210 ARG A N 1
ATOM 1615 C CA . ARG A 1 210 ? 13.408 -12.359 -38.665 1.00 83.19 210 ARG A CA 1
ATOM 1616 C C . ARG A 1 210 ? 14.603 -12.424 -37.719 1.00 83.19 210 ARG A C 1
ATOM 1618 O O . ARG A 1 210 ? 14.859 -11.440 -37.020 1.00 83.19 210 ARG A O 1
ATOM 1625 N N . PRO A 1 211 ? 15.308 -13.564 -37.651 1.00 85.69 211 PRO A N 1
ATOM 1626 C CA . PRO A 1 211 ? 16.595 -13.588 -36.976 1.00 85.69 211 PRO A CA 1
ATOM 1627 C C . PRO A 1 211 ? 17.540 -12.569 -37.641 1.00 85.69 211 PRO A C 1
ATOM 1629 O O . PRO A 1 211 ? 17.358 -12.290 -38.832 1.00 85.69 211 PRO A O 1
ATOM 1632 N N . PRO A 1 212 ? 18.532 -12.033 -36.908 1.00 89.31 212 PRO A N 1
ATOM 1633 C CA . PRO A 1 212 ? 19.490 -11.092 -37.477 1.00 89.31 212 PRO A CA 1
ATOM 1634 C C . PRO A 1 212 ? 20.216 -11.682 -38.692 1.00 89.31 212 PRO A C 1
ATOM 1636 O O . PRO A 1 212 ? 20.554 -12.874 -38.702 1.00 89.31 212 PRO A O 1
ATOM 1639 N N . ASN A 1 213 ? 20.461 -10.856 -39.709 1.00 86.50 213 ASN A N 1
ATOM 1640 C CA . ASN A 1 213 ? 21.276 -11.255 -40.858 1.00 86.50 213 ASN A CA 1
ATOM 1641 C C . ASN A 1 213 ? 22.780 -11.141 -40.542 1.00 86.50 213 ASN A C 1
ATOM 1643 O O . ASN A 1 213 ? 23.168 -10.267 -39.766 1.00 86.50 213 ASN A O 1
ATOM 1647 N N . PRO A 1 214 ? 23.646 -11.959 -41.177 1.00 84.62 214 PRO A N 1
ATOM 1648 C CA . PRO A 1 214 ? 25.093 -11.935 -40.936 1.00 84.62 214 PRO A CA 1
ATOM 1649 C C . PRO A 1 214 ? 25.821 -10.622 -41.222 1.00 84.62 214 PRO A C 1
ATOM 1651 O O . PRO A 1 214 ? 26.980 -10.491 -40.846 1.00 84.62 214 PRO A O 1
ATOM 1654 N N . ASP A 1 215 ? 25.195 -9.674 -41.910 1.00 87.62 215 ASP A N 1
ATOM 1655 C CA . ASP A 1 215 ? 25.737 -8.365 -42.271 1.00 87.62 215 ASP A CA 1
ATOM 1656 C C . ASP A 1 215 ? 25.092 -7.198 -41.499 1.00 87.62 215 ASP A C 1
ATOM 1658 O O . ASP A 1 215 ? 25.484 -6.043 -41.684 1.00 87.62 215 ASP A O 1
ATOM 1662 N N . GLU A 1 216 ? 24.134 -7.472 -40.609 1.00 90.25 216 GLU A N 1
ATOM 1663 C CA . GLU A 1 216 ? 23.449 -6.438 -39.833 1.00 90.25 216 GLU A CA 1
ATOM 1664 C C . GLU A 1 216 ? 24.329 -5.868 -38.714 1.00 90.25 216 GLU A C 1
ATOM 1666 O O . GLU A 1 216 ? 25.017 -6.587 -37.994 1.00 90.25 216 GLU A O 1
ATOM 1671 N N . GLN A 1 217 ? 24.267 -4.546 -38.546 1.00 94.12 217 GLN A N 1
ATOM 1672 C CA . GLN A 1 217 ? 24.880 -3.826 -37.432 1.00 94.12 217 GLN A CA 1
ATOM 1673 C C . GLN A 1 217 ? 23.791 -3.424 -36.442 1.00 94.12 217 GLN A C 1
ATOM 1675 O O . GLN A 1 217 ? 22.796 -2.797 -36.814 1.00 94.12 217 GLN A O 1
ATOM 1680 N N . MET A 1 218 ? 23.984 -3.772 -35.175 1.00 93.50 218 MET A N 1
ATOM 1681 C CA . MET A 1 218 ? 23.022 -3.537 -34.109 1.00 93.50 218 MET A CA 1
ATOM 1682 C C . MET A 1 218 ? 23.570 -2.531 -33.107 1.00 93.50 218 MET A C 1
ATOM 1684 O O . MET A 1 218 ? 24.655 -2.698 -32.554 1.00 93.50 218 MET A O 1
ATOM 1688 N N . VAL A 1 219 ? 22.771 -1.505 -32.825 1.00 94.81 219 VAL A N 1
ATOM 1689 C CA . VAL A 1 219 ? 23.035 -0.561 -31.740 1.00 94.81 219 VAL A CA 1
ATOM 1690 C C . VAL A 1 219 ? 21.957 -0.730 -30.683 1.00 94.81 219 VAL A C 1
ATOM 1692 O O . VAL A 1 219 ? 20.765 -0.655 -30.982 1.00 94.81 219 VAL A O 1
ATOM 1695 N N . ILE A 1 220 ? 22.374 -0.964 -29.444 1.00 95.00 220 ILE A N 1
ATOM 1696 C CA . ILE A 1 220 ? 21.481 -1.186 -28.310 1.00 95.00 220 ILE A CA 1
ATOM 1697 C C . ILE A 1 220 ? 21.630 -0.019 -27.348 1.00 95.00 220 ILE A C 1
ATOM 1699 O O . ILE A 1 220 ? 22.727 0.265 -26.883 1.00 95.00 220 ILE A O 1
ATOM 1703 N N . PHE A 1 221 ? 20.515 0.612 -26.994 1.00 94.25 221 PHE A N 1
ATOM 1704 C CA . PHE A 1 221 ? 20.471 1.603 -25.927 1.00 94.25 221 PHE A CA 1
ATOM 1705 C C . PHE A 1 221 ? 19.746 1.016 -24.717 1.00 94.25 221 PHE A C 1
ATOM 1707 O O . PHE A 1 221 ? 18.622 0.534 -24.844 1.00 94.25 221 PHE A O 1
ATOM 1714 N N . THR A 1 222 ? 20.372 1.070 -23.541 1.00 93.25 222 THR A N 1
ATOM 1715 C CA . THR A 1 222 ? 19.784 0.571 -22.287 1.00 93.25 222 THR A CA 1
ATOM 1716 C C . THR A 1 222 ? 19.642 1.702 -21.268 1.00 93.25 222 THR A C 1
ATOM 1718 O O . THR A 1 222 ? 20.622 2.379 -20.947 1.00 93.25 222 THR A O 1
ATOM 1721 N N . ASP A 1 223 ? 18.438 1.893 -20.717 1.00 91.06 223 ASP A N 1
ATOM 1722 C CA . ASP A 1 223 ? 18.251 2.706 -19.505 1.00 91.06 223 ASP A CA 1
ATOM 1723 C C . ASP A 1 223 ? 18.821 1.931 -18.311 1.00 91.06 223 ASP A C 1
ATOM 1725 O O . ASP A 1 223 ? 18.171 1.063 -17.720 1.00 91.06 223 ASP A O 1
ATOM 1729 N N . MET A 1 224 ? 20.090 2.186 -18.004 1.00 87.94 224 MET A N 1
ATOM 1730 C CA . MET A 1 224 ? 20.765 1.528 -16.897 1.00 87.94 224 MET A CA 1
ATOM 1731 C C . MET A 1 224 ? 20.253 2.100 -15.584 1.00 87.94 224 MET A C 1
ATOM 1733 O O . MET A 1 224 ? 20.450 3.266 -15.286 1.00 87.94 224 MET A O 1
ATOM 1737 N N . ARG A 1 225 ? 19.660 1.270 -14.733 1.00 86.00 225 ARG A N 1
ATOM 1738 C CA . ARG A 1 225 ? 19.313 1.673 -13.367 1.00 86.00 225 ARG A CA 1
ATOM 1739 C C . ARG A 1 225 ? 20.106 0.847 -12.384 1.00 86.00 225 ARG A C 1
ATOM 1741 O O . ARG A 1 225 ? 20.206 -0.364 -12.545 1.00 86.00 225 ARG A O 1
ATOM 1748 N N . GLN A 1 226 ? 20.681 1.503 -11.388 1.00 85.88 226 GLN A N 1
ATOM 1749 C CA . GLN A 1 226 ? 21.484 0.854 -10.362 1.00 85.88 226 GLN A CA 1
ATOM 1750 C C . GLN A 1 226 ? 20.649 0.540 -9.120 1.00 85.88 226 GLN A C 1
ATOM 1752 O O . GLN A 1 226 ? 19.737 1.286 -8.767 1.00 85.88 226 GLN A O 1
ATOM 1757 N N . ALA A 1 227 ? 20.972 -0.570 -8.467 1.00 86.00 227 ALA A N 1
ATOM 1758 C CA . ALA A 1 227 ? 20.328 -1.045 -7.258 1.00 86.00 227 ALA A CA 1
ATOM 1759 C C . ALA A 1 227 ? 21.369 -1.554 -6.263 1.00 86.00 227 ALA A C 1
ATOM 1761 O O . ALA A 1 227 ? 22.387 -2.138 -6.645 1.00 86.00 227 ALA A O 1
ATOM 1762 N N . GLN A 1 228 ? 21.074 -1.375 -4.981 1.00 86.19 228 GLN A N 1
ATOM 1763 C CA . GLN A 1 228 ? 21.859 -1.907 -3.880 1.00 86.19 228 GLN A CA 1
ATOM 1764 C C . GLN A 1 228 ? 20.909 -2.684 -2.966 1.00 86.19 228 GLN A C 1
ATOM 1766 O O . GLN A 1 228 ? 19.928 -2.132 -2.477 1.00 86.19 228 GLN A O 1
ATOM 1771 N N . GLN A 1 229 ? 21.152 -3.984 -2.793 1.00 77.06 229 GLN A N 1
ATOM 1772 C CA . GLN A 1 229 ? 20.225 -4.861 -2.062 1.00 77.06 229 GLN A CA 1
ATOM 1773 C C . GLN A 1 229 ? 20.353 -4.736 -0.537 1.00 77.06 229 GLN A C 1
ATOM 1775 O O . GLN A 1 229 ? 19.407 -5.036 0.182 1.00 77.06 229 GLN A O 1
ATOM 1780 N N . CYS A 1 230 ? 21.513 -4.303 -0.046 1.00 82.88 230 CYS A N 1
ATOM 1781 C CA . CYS A 1 230 ? 21.808 -4.126 1.370 1.00 82.88 230 CYS A CA 1
ATOM 1782 C C . CYS A 1 230 ? 22.842 -3.008 1.556 1.00 82.88 230 CYS A C 1
ATOM 1784 O O . CYS A 1 230 ? 23.536 -2.669 0.600 1.00 82.88 230 CYS A O 1
ATOM 1786 N N . ALA A 1 231 ? 22.976 -2.461 2.768 1.00 83.19 231 ALA A N 1
ATOM 1787 C CA . ALA A 1 231 ? 23.867 -1.326 3.046 1.00 83.19 231 ALA A CA 1
ATOM 1788 C C . ALA A 1 231 ? 25.342 -1.581 2.668 1.00 83.19 231 ALA A C 1
ATOM 1790 O O . ALA A 1 231 ? 26.045 -0.658 2.268 1.00 83.19 231 ALA A O 1
ATOM 1791 N N . GLU A 1 232 ? 25.788 -2.837 2.745 1.00 87.75 232 GLU A N 1
ATOM 1792 C CA . GLU A 1 232 ? 27.167 -3.255 2.450 1.00 87.75 232 GLU A CA 1
ATOM 1793 C C . GLU A 1 232 ? 27.320 -3.912 1.065 1.00 87.75 232 GLU A C 1
ATOM 1795 O O . GLU A 1 232 ? 28.426 -4.221 0.625 1.00 87.75 232 GLU A O 1
ATOM 1800 N N . CYS A 1 233 ? 26.216 -4.140 0.351 1.00 85.94 233 CYS A N 1
ATOM 1801 C CA . CYS A 1 233 ? 26.229 -4.834 -0.932 1.00 85.94 233 CYS A CA 1
ATOM 1802 C C . CYS A 1 233 ? 26.842 -3.932 -2.013 1.00 85.94 233 CYS A C 1
ATOM 1804 O O . CYS A 1 233 ? 26.542 -2.738 -2.036 1.00 85.94 233 CYS A O 1
ATOM 1806 N N . PRO A 1 234 ? 27.623 -4.467 -2.970 1.00 89.12 234 PRO A N 1
ATOM 1807 C CA . PRO A 1 234 ? 28.047 -3.678 -4.116 1.00 89.12 234 PRO A CA 1
ATOM 1808 C C . PRO A 1 234 ? 26.828 -3.273 -4.947 1.00 89.12 234 PRO A C 1
ATOM 1810 O O . PRO A 1 234 ? 25.927 -4.083 -5.192 1.00 89.12 234 PRO A O 1
ATOM 1813 N N . THR A 1 235 ? 26.820 -2.030 -5.414 1.00 88.12 235 THR A N 1
ATOM 1814 C CA . THR A 1 235 ? 25.808 -1.547 -6.350 1.00 88.12 235 THR A CA 1
ATOM 1815 C C . THR A 1 235 ? 25.906 -2.314 -7.666 1.00 88.12 235 THR A C 1
ATOM 1817 O O . THR A 1 235 ? 26.990 -2.461 -8.234 1.00 88.12 235 THR A O 1
ATOM 1820 N N . LYS A 1 236 ? 24.771 -2.802 -8.168 1.00 87.38 236 LYS A N 1
ATOM 1821 C CA . LYS A 1 236 ? 24.681 -3.524 -9.442 1.00 87.38 236 LYS A CA 1
ATOM 1822 C C . LYS A 1 236 ? 23.594 -2.916 -10.328 1.00 87.38 236 LYS A C 1
ATOM 1824 O O . LYS A 1 236 ? 22.591 -2.433 -9.806 1.00 87.38 236 LYS A O 1
ATOM 1829 N N . PRO A 1 237 ? 23.757 -2.920 -11.659 1.00 87.69 237 PRO A N 1
ATOM 1830 C CA . PRO A 1 237 ? 22.678 -2.526 -12.553 1.00 87.69 237 PRO A CA 1
ATOM 1831 C C . PRO A 1 237 ? 21.555 -3.579 -12.549 1.00 87.69 237 PRO A C 1
ATOM 1833 O O . PRO A 1 237 ? 21.839 -4.774 -12.491 1.00 87.69 237 PRO A O 1
ATOM 1836 N N . TYR A 1 238 ? 20.293 -3.149 -12.661 1.00 86.00 238 TYR A N 1
ATOM 1837 C CA . TYR A 1 238 ? 19.153 -4.046 -12.900 1.00 86.00 238 TYR A CA 1
ATOM 1838 C C . TYR A 1 238 ? 19.304 -4.771 -14.244 1.00 86.00 238 TYR A C 1
ATOM 1840 O O . TYR A 1 238 ? 19.163 -5.988 -14.316 1.00 86.00 238 TYR A O 1
ATOM 1848 N N . ILE A 1 239 ? 19.630 -4.017 -15.299 1.00 89.88 239 ILE A N 1
ATOM 1849 C CA . ILE A 1 239 ? 20.000 -4.527 -16.622 1.00 89.88 239 ILE A CA 1
ATOM 1850 C C . ILE A 1 239 ? 21.372 -3.935 -16.950 1.00 89.88 239 ILE A C 1
ATOM 1852 O O . ILE A 1 239 ? 21.530 -2.714 -17.009 1.00 89.88 239 ILE A O 1
ATOM 1856 N N . GLY A 1 240 ? 22.381 -4.797 -17.085 1.00 90.94 240 GLY A N 1
ATOM 1857 C CA . GLY A 1 240 ? 23.745 -4.384 -17.425 1.00 90.94 240 GLY A CA 1
ATOM 1858 C C . GLY A 1 240 ? 23.852 -3.834 -18.850 1.00 90.94 240 GLY A C 1
ATOM 1859 O O . GLY A 1 240 ? 23.045 -4.183 -19.707 1.00 90.94 240 GLY A O 1
ATOM 1860 N N . LEU A 1 241 ? 24.880 -3.018 -19.111 1.00 92.19 241 LEU A N 1
ATOM 1861 C CA . LEU A 1 241 ? 25.109 -2.364 -20.410 1.00 92.19 241 LEU A CA 1
ATOM 1862 C C . LEU A 1 241 ? 25.119 -3.362 -21.582 1.00 92.19 241 LEU A C 1
ATOM 1864 O O . LEU A 1 241 ? 24.486 -3.137 -22.611 1.00 92.19 241 LEU A O 1
ATOM 1868 N N . THR A 1 242 ? 25.809 -4.489 -21.406 1.00 94.06 242 THR A N 1
ATOM 1869 C CA . THR A 1 242 ? 25.932 -5.543 -22.419 1.00 94.06 242 THR A CA 1
ATOM 1870 C C . THR A 1 242 ? 24.901 -6.653 -22.252 1.00 94.06 242 THR A C 1
ATOM 1872 O O . THR A 1 242 ? 24.887 -7.567 -23.058 1.00 94.06 242 THR A O 1
ATOM 1875 N N . ALA A 1 243 ? 23.992 -6.598 -21.270 1.00 94.06 243 ALA A N 1
ATOM 1876 C CA . ALA A 1 243 ? 23.137 -7.746 -20.942 1.00 94.06 243 ALA A CA 1
ATOM 1877 C C . ALA A 1 243 ? 22.274 -8.218 -22.130 1.00 94.06 243 ALA A C 1
ATOM 1879 O O . ALA A 1 243 ? 22.084 -9.417 -22.328 1.00 94.06 243 ALA A O 1
ATOM 1880 N N . ILE A 1 244 ? 21.777 -7.280 -22.945 1.00 93.75 244 ILE A N 1
ATOM 1881 C CA . ILE A 1 244 ? 21.021 -7.595 -24.166 1.00 93.75 244 ILE A CA 1
ATOM 1882 C C . ILE A 1 244 ? 21.962 -8.089 -25.275 1.00 93.75 244 ILE A C 1
ATOM 1884 O O . ILE A 1 244 ? 21.650 -9.084 -25.923 1.00 93.75 244 ILE A O 1
ATOM 1888 N N . GLN A 1 245 ? 23.121 -7.447 -25.460 1.00 94.62 245 GLN A N 1
ATOM 1889 C CA . GLN A 1 245 ? 24.157 -7.879 -26.407 1.00 94.62 245 GLN A CA 1
ATOM 1890 C C . GLN A 1 245 ? 24.593 -9.325 -26.130 1.00 94.62 245 GLN A C 1
ATOM 1892 O O . GLN A 1 245 ? 24.554 -10.165 -27.025 1.00 94.62 245 GLN A O 1
ATOM 1897 N N . ASP A 1 246 ? 24.922 -9.636 -24.880 1.00 95.31 246 ASP A N 1
ATOM 1898 C CA . ASP A 1 246 ? 25.335 -10.962 -24.428 1.00 95.31 246 ASP A CA 1
ATOM 1899 C C . ASP A 1 246 ? 24.220 -11.987 -24.666 1.00 95.31 246 ASP A C 1
ATOM 1901 O O . ASP A 1 246 ? 24.483 -13.117 -25.080 1.00 95.31 246 ASP A O 1
ATOM 1905 N N . ARG A 1 247 ? 22.951 -11.591 -24.481 1.00 93.94 247 ARG A N 1
ATOM 1906 C CA . ARG A 1 247 ? 21.808 -12.462 -24.774 1.00 93.94 247 ARG A CA 1
ATOM 1907 C C . ARG A 1 247 ? 21.615 -12.700 -26.272 1.00 93.94 247 ARG A C 1
ATOM 1909 O O . ARG A 1 247 ? 21.302 -13.828 -26.647 1.00 93.94 247 ARG A O 1
ATOM 1916 N N . ILE A 1 248 ? 21.809 -11.688 -27.117 1.00 93.44 248 ILE A N 1
ATOM 1917 C CA . ILE A 1 248 ? 21.772 -11.839 -28.580 1.00 93.44 248 ILE A CA 1
ATOM 1918 C C . ILE A 1 248 ? 22.901 -12.767 -29.030 1.00 93.44 248 ILE A C 1
ATOM 1920 O O . ILE A 1 248 ? 22.639 -13.704 -29.775 1.00 93.44 248 ILE A O 1
ATOM 1924 N N . LEU A 1 249 ? 24.124 -12.588 -28.524 1.00 94.50 249 LEU A N 1
ATOM 1925 C CA . LEU A 1 249 ? 25.259 -13.464 -28.832 1.00 94.50 249 LEU A CA 1
ATOM 1926 C C . LEU A 1 249 ? 25.050 -14.894 -28.318 1.00 94.50 249 LEU A C 1
ATOM 1928 O O . LEU A 1 249 ? 25.442 -15.848 -28.983 1.00 94.50 249 LEU A O 1
ATOM 1932 N N . ALA A 1 250 ? 24.384 -15.077 -27.180 1.00 95.00 250 ALA A N 1
ATOM 1933 C CA . ALA A 1 250 ? 24.035 -16.409 -26.693 1.00 95.00 250 ALA A CA 1
ATOM 1934 C C . ALA A 1 250 ? 23.019 -17.137 -27.596 1.00 95.00 250 ALA A C 1
ATOM 1936 O O . ALA A 1 250 ? 22.998 -18.364 -27.609 1.00 95.00 250 ALA A O 1
ATOM 1937 N N . LEU A 1 251 ? 22.169 -16.404 -28.326 1.00 93.56 251 LEU A N 1
ATOM 1938 C CA . LEU A 1 251 ? 21.152 -16.972 -29.222 1.00 93.56 251 LEU A CA 1
ATOM 1939 C C . LEU A 1 251 ? 21.632 -17.090 -30.675 1.00 93.56 251 LEU A C 1
ATOM 1941 O O . LEU A 1 251 ? 21.301 -18.062 -31.348 1.00 93.56 251 LEU A O 1
ATOM 1945 N N . TYR A 1 252 ? 22.411 -16.115 -31.144 1.00 94.69 252 TYR A N 1
ATOM 1946 C CA . TYR A 1 252 ? 22.769 -15.948 -32.554 1.00 94.69 252 TYR A CA 1
ATOM 1947 C C . TYR A 1 252 ? 24.276 -15.851 -32.813 1.00 94.69 252 TYR A C 1
ATOM 1949 O O . TYR A 1 252 ? 24.702 -15.765 -33.962 1.00 94.69 252 TYR A O 1
ATOM 1957 N N . GLY A 1 253 ? 25.095 -15.860 -31.762 1.00 94.25 253 GLY A N 1
ATOM 1958 C CA . GLY A 1 253 ? 26.543 -15.712 -31.858 1.00 94.25 253 GLY A CA 1
ATOM 1959 C C . GLY A 1 253 ? 27.263 -16.938 -32.432 1.00 94.25 253 GLY A C 1
ATOM 1960 O O . GLY A 1 253 ? 26.629 -17.949 -32.750 1.00 94.25 253 GLY A O 1
ATOM 1961 N N . PRO A 1 254 ? 28.607 -16.910 -32.498 1.00 92.88 254 PRO A N 1
ATOM 1962 C CA . PRO A 1 254 ? 29.416 -17.970 -33.114 1.00 92.88 254 PRO A CA 1
ATOM 1963 C C . PRO A 1 254 ? 29.267 -19.349 -32.461 1.00 92.88 254 PRO A C 1
ATOM 1965 O O . PRO A 1 254 ? 29.499 -20.364 -33.107 1.00 92.88 254 PRO A O 1
ATOM 1968 N N . GLN A 1 255 ? 28.891 -19.382 -31.179 1.00 93.31 255 GLN A N 1
ATOM 1969 C CA . GLN A 1 255 ? 28.655 -20.610 -30.407 1.00 93.31 255 GLN A CA 1
ATOM 1970 C C . GLN A 1 255 ? 27.186 -21.078 -30.448 1.00 93.31 255 GLN A C 1
ATOM 1972 O O . GLN A 1 255 ? 26.833 -22.043 -29.776 1.00 93.31 255 GLN A O 1
ATOM 1977 N N . ALA A 1 256 ? 26.329 -20.381 -31.198 1.00 92.44 256 ALA A N 1
ATOM 1978 C CA . ALA A 1 256 ? 24.915 -20.690 -31.380 1.00 92.44 256 ALA A CA 1
ATOM 1979 C C . ALA A 1 256 ? 24.611 -20.849 -32.881 1.00 92.44 256 ALA A C 1
ATOM 1981 O O . ALA A 1 256 ? 25.145 -21.759 -33.511 1.00 92.44 256 ALA A O 1
ATOM 1982 N N . SER A 1 257 ? 23.778 -19.992 -33.482 1.00 91.81 257 SER A N 1
ATOM 1983 C CA . SER A 1 257 ? 23.464 -20.089 -34.917 1.00 91.81 257 SER A CA 1
ATOM 1984 C C . SER A 1 257 ? 24.549 -19.530 -35.849 1.00 91.81 257 SER A C 1
ATOM 1986 O O . SER A 1 257 ? 24.465 -19.736 -37.058 1.00 91.81 257 SER A O 1
ATOM 1988 N N . GLY A 1 258 ? 25.558 -18.826 -35.322 1.00 91.56 258 GLY A N 1
ATOM 1989 C CA . GLY A 1 258 ? 26.653 -18.248 -36.109 1.00 91.56 258 GLY A CA 1
ATOM 1990 C C . GLY A 1 258 ? 26.254 -17.053 -36.981 1.00 91.56 258 GLY A C 1
ATOM 1991 O O . GLY A 1 258 ? 27.010 -16.676 -37.872 1.00 91.56 258 GLY A O 1
ATOM 1992 N N . GLN A 1 259 ? 25.080 -16.468 -36.740 1.00 92.31 259 GLN A N 1
ATOM 1993 C CA . GLN A 1 259 ? 24.525 -15.367 -37.529 1.00 92.31 259 GLN A CA 1
ATOM 1994 C C . GLN A 1 259 ? 25.045 -13.992 -37.112 1.00 92.31 259 GLN A C 1
ATOM 1996 O O . GLN A 1 259 ? 24.911 -13.060 -37.885 1.00 92.31 259 GLN A O 1
ATOM 2001 N N . VAL A 1 260 ? 25.598 -13.837 -35.909 1.00 93.94 260 VAL A N 1
ATOM 2002 C CA . VAL A 1 260 ? 26.030 -12.537 -35.382 1.00 93.94 260 VAL A CA 1
ATOM 2003 C C . VAL A 1 260 ? 27.438 -12.639 -34.804 1.00 93.94 260 VAL A C 1
ATOM 2005 O O . VAL A 1 260 ? 27.771 -13.610 -34.125 1.00 93.94 260 VAL A O 1
ATOM 2008 N N . GLN A 1 261 ? 28.268 -11.630 -35.045 1.00 93.25 261 GLN A N 1
ATOM 2009 C CA . GLN A 1 261 ? 29.601 -11.480 -34.461 1.00 93.25 261 GLN A CA 1
ATOM 2010 C C . GLN A 1 261 ? 29.609 -10.369 -33.400 1.00 93.25 261 GLN A C 1
ATOM 2012 O O . GLN A 1 261 ? 28.774 -9.467 -33.406 1.00 93.25 261 GLN A O 1
ATOM 2017 N N . ALA A 1 262 ? 30.540 -10.442 -32.445 1.00 91.38 262 ALA A N 1
ATOM 2018 C CA . ALA A 1 262 ? 30.579 -9.505 -31.317 1.00 91.38 262 ALA A CA 1
ATOM 2019 C C . ALA A 1 262 ? 30.870 -8.054 -31.738 1.00 91.38 262 ALA A C 1
ATOM 2021 O O . ALA A 1 262 ? 30.397 -7.129 -31.090 1.00 91.38 262 ALA A O 1
ATOM 2022 N N . ASP A 1 263 ? 31.615 -7.862 -32.824 1.00 92.56 263 ASP A N 1
ATOM 2023 C CA . ASP A 1 263 ? 31.932 -6.560 -33.418 1.00 92.56 263 ASP A CA 1
ATOM 2024 C C . ASP A 1 263 ? 30.750 -5.924 -34.169 1.00 92.56 263 ASP A C 1
ATOM 2026 O O . ASP A 1 263 ? 30.814 -4.748 -34.515 1.00 92.56 263 ASP A O 1
ATOM 2030 N N . GLN A 1 264 ? 29.661 -6.669 -34.384 1.00 93.88 264 GLN A N 1
ATOM 2031 C CA . GLN A 1 264 ? 28.440 -6.189 -35.038 1.00 93.88 264 GLN A CA 1
ATOM 2032 C C . GLN A 1 264 ? 27.416 -5.608 -34.062 1.00 93.88 264 GLN A C 1
ATOM 2034 O O . GLN A 1 264 ? 26.407 -5.044 -34.486 1.00 93.88 264 GLN A O 1
ATOM 2039 N N . ILE A 1 265 ? 27.635 -5.768 -32.755 1.00 94.44 265 ILE A N 1
ATOM 2040 C CA . ILE A 1 265 ? 26.742 -5.252 -31.721 1.00 94.44 265 ILE A CA 1
ATOM 2041 C C . ILE A 1 265 ? 27.490 -4.217 -30.901 1.00 94.44 265 ILE A C 1
ATOM 2043 O O . ILE A 1 265 ? 28.523 -4.507 -30.305 1.00 94.44 265 ILE A O 1
ATOM 2047 N N . THR A 1 266 ? 26.926 -3.018 -30.821 1.00 94.69 266 THR A N 1
ATOM 2048 C CA . THR A 1 266 ? 27.428 -1.968 -29.939 1.00 94.69 266 THR A CA 1
ATOM 2049 C C . THR A 1 266 ? 26.356 -1.575 -28.931 1.00 94.69 266 THR A C 1
ATOM 2051 O O . THR A 1 266 ? 25.248 -1.189 -29.303 1.00 94.69 266 THR A O 1
ATOM 2054 N N . SER A 1 267 ? 26.688 -1.662 -27.644 1.00 95.12 267 SER A N 1
ATOM 2055 C CA . SER A 1 267 ? 25.807 -1.270 -26.543 1.00 95.12 267 SER A CA 1
ATOM 2056 C C . SER A 1 267 ? 26.189 0.085 -25.951 1.00 95.12 267 SER A C 1
ATOM 2058 O O . SER A 1 267 ? 27.341 0.319 -25.592 1.00 95.12 267 SER A O 1
ATOM 2060 N N . TYR A 1 268 ? 25.184 0.932 -25.752 1.00 93.62 268 TYR A N 1
ATOM 2061 C CA . TYR A 1 268 ? 25.269 2.244 -25.123 1.00 93.62 268 TYR A CA 1
ATOM 2062 C C . TYR A 1 268 ? 24.213 2.392 -24.025 1.00 93.62 268 TYR A C 1
ATOM 2064 O O . TYR A 1 268 ? 23.169 1.731 -24.029 1.00 93.62 268 TYR A O 1
ATOM 2072 N N . SER A 1 269 ? 24.463 3.275 -23.064 1.00 92.44 269 SER A N 1
ATOM 2073 C CA . SER A 1 269 ? 23.446 3.671 -22.095 1.00 92.44 269 SER A CA 1
ATOM 2074 C C . SER A 1 269 ? 22.577 4.806 -22.646 1.00 92.44 269 SER A C 1
ATOM 2076 O O . SER A 1 269 ? 22.947 5.513 -23.586 1.00 92.44 269 SER A O 1
ATOM 2078 N N . PHE A 1 270 ? 21.414 5.035 -22.037 1.00 92.31 270 PHE A N 1
ATOM 2079 C CA . PHE A 1 270 ? 20.614 6.227 -22.341 1.00 92.31 270 PHE A CA 1
ATOM 2080 C C . PHE A 1 270 ? 21.329 7.529 -21.947 1.00 92.31 270 PHE A C 1
ATOM 2082 O O . PHE A 1 270 ? 21.088 8.557 -22.573 1.00 92.31 270 PHE A O 1
ATOM 2089 N N . ALA A 1 271 ? 22.235 7.493 -20.965 1.00 88.81 271 ALA A N 1
ATOM 2090 C CA . ALA A 1 271 ? 23.047 8.653 -20.602 1.00 88.81 271 ALA A CA 1
ATOM 2091 C C . ALA A 1 271 ? 24.074 8.987 -21.699 1.00 88.81 271 ALA A C 1
ATOM 2093 O O . ALA A 1 271 ? 24.275 10.158 -22.016 1.00 88.81 271 ALA A O 1
ATOM 2094 N N . ASP A 1 272 ? 24.662 7.967 -22.335 1.00 89.06 272 ASP A N 1
ATOM 2095 C CA . ASP A 1 272 ? 25.530 8.157 -23.504 1.00 89.06 272 ASP A CA 1
ATOM 2096 C C . ASP A 1 272 ? 24.739 8.761 -24.678 1.00 89.06 272 ASP A C 1
ATOM 2098 O O . ASP A 1 272 ? 25.222 9.671 -25.353 1.00 89.06 272 ASP A O 1
ATOM 2102 N N . LEU A 1 273 ? 23.494 8.310 -24.887 1.00 90.44 273 LEU A N 1
ATOM 2103 C CA . LEU A 1 273 ? 22.596 8.882 -25.894 1.00 90.44 273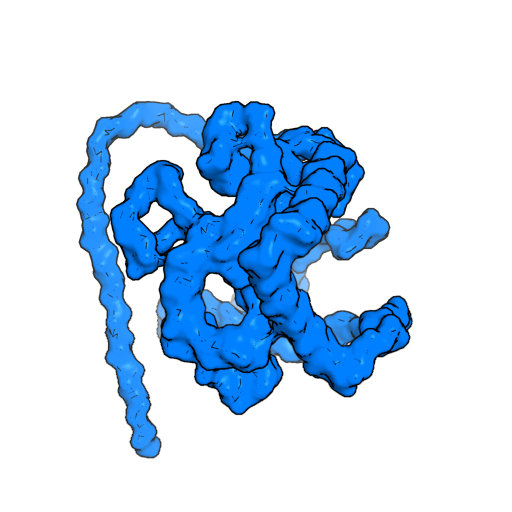 LEU A CA 1
ATOM 2104 C C . LEU A 1 273 ? 22.236 10.343 -25.584 1.00 90.44 273 LEU A C 1
ATOM 2106 O O . LEU A 1 273 ? 22.259 11.179 -26.484 1.00 90.44 273 LEU A O 1
ATOM 2110 N N . GLU A 1 274 ? 21.925 10.672 -24.329 1.00 89.06 274 GLU A N 1
ATOM 2111 C CA . GLU A 1 274 ? 21.650 12.051 -23.904 1.00 89.06 274 GLU A CA 1
ATOM 2112 C C . GLU A 1 274 ? 22.868 12.952 -24.146 1.00 89.06 274 GLU A C 1
ATOM 2114 O O . GLU A 1 274 ? 22.729 14.031 -24.725 1.00 89.06 274 GLU A O 1
ATOM 2119 N N . ALA A 1 275 ? 24.066 12.490 -23.780 1.00 86.94 275 ALA A N 1
ATOM 2120 C CA . ALA A 1 275 ? 25.310 13.211 -24.023 1.00 86.94 275 ALA A CA 1
ATOM 2121 C C . ALA A 1 275 ? 25.575 13.410 -25.523 1.00 86.94 275 ALA A C 1
ATOM 2123 O O . ALA A 1 275 ? 25.951 14.507 -25.941 1.00 86.94 275 ALA A O 1
ATOM 2124 N N . PHE A 1 276 ? 25.330 12.383 -26.343 1.00 85.69 276 PHE A N 1
ATOM 2125 C CA . PHE A 1 276 ? 25.445 12.478 -27.796 1.00 85.69 276 PHE A CA 1
ATOM 2126 C C . PHE A 1 276 ? 24.494 13.526 -28.380 1.00 85.69 276 PHE A C 1
ATOM 2128 O O . PHE A 1 276 ? 24.921 14.391 -29.142 1.00 85.69 276 PHE A O 1
ATOM 2135 N N . LEU A 1 277 ? 23.218 13.488 -27.989 1.00 88.44 277 LEU A N 1
ATOM 2136 C CA . LEU A 1 277 ? 22.216 14.446 -28.457 1.00 88.44 277 LEU A CA 1
ATOM 2137 C C . LEU A 1 277 ? 22.536 15.877 -27.997 1.00 88.44 277 LEU A C 1
ATOM 2139 O O . LEU A 1 277 ? 22.335 16.823 -28.758 1.00 88.44 277 LEU A O 1
ATOM 2143 N N . ALA A 1 278 ? 23.066 16.043 -26.782 1.00 87.44 278 ALA A N 1
ATOM 2144 C CA . ALA A 1 278 ? 23.464 17.341 -26.238 1.00 87.44 278 ALA A CA 1
ATOM 2145 C C . ALA A 1 278 ? 24.705 17.934 -26.929 1.00 87.44 278 ALA A C 1
ATOM 2147 O O . ALA A 1 278 ? 24.818 19.157 -27.032 1.00 87.44 278 ALA A O 1
ATOM 2148 N N . ALA A 1 279 ? 25.623 17.095 -27.421 1.00 82.50 279 ALA A N 1
ATOM 2149 C CA . ALA A 1 279 ? 26.825 17.537 -28.130 1.00 82.50 279 ALA A CA 1
ATOM 2150 C C . ALA A 1 279 ? 26.523 18.171 -29.505 1.00 82.50 279 ALA A C 1
ATOM 2152 O O . ALA A 1 279 ? 27.337 18.940 -30.028 1.00 82.50 279 ALA A O 1
ATOM 2153 N N . GLY A 1 280 ? 25.351 17.900 -30.091 1.00 78.62 280 GLY A N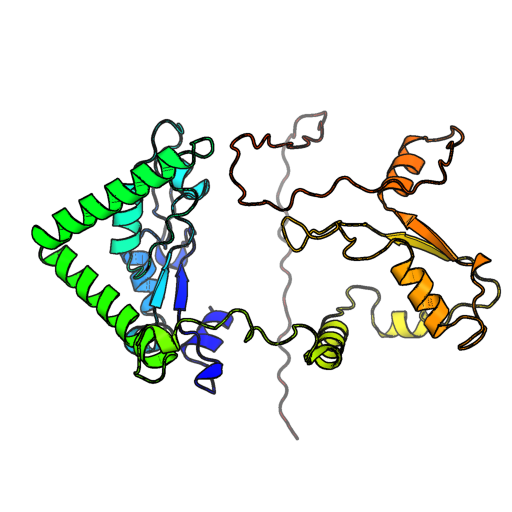 1
ATOM 2154 C CA . GLY A 1 280 ? 24.957 18.445 -31.389 1.00 78.62 280 GLY A CA 1
ATOM 2155 C C . GLY A 1 280 ? 25.937 18.045 -32.498 1.00 78.62 280 GLY A C 1
ATOM 2156 O O . GLY A 1 280 ? 26.237 16.872 -32.679 1.00 78.62 280 GLY A O 1
ATOM 2157 N N . SER A 1 281 ? 26.440 19.018 -33.263 1.00 77.50 281 SER A N 1
ATOM 2158 C CA . SER A 1 281 ? 27.407 18.785 -34.349 1.00 77.50 281 SER A CA 1
ATOM 2159 C C . SER A 1 281 ? 28.875 18.775 -33.899 1.00 77.50 281 SER A C 1
ATOM 2161 O O . SER A 1 281 ? 29.766 18.682 -34.745 1.00 77.50 281 SER A O 1
ATOM 2163 N N . ALA A 1 282 ? 29.157 18.937 -32.602 1.00 72.62 282 ALA A N 1
ATOM 2164 C CA . ALA A 1 282 ? 30.519 18.866 -32.085 1.00 72.62 282 ALA A CA 1
ATOM 2165 C C . ALA A 1 282 ? 30.967 17.397 -31.945 1.00 72.62 282 ALA A C 1
ATOM 2167 O O . ALA A 1 282 ? 30.156 16.545 -31.577 1.00 72.62 282 ALA A O 1
ATOM 2168 N N . PRO A 1 283 ? 32.246 17.073 -32.211 1.00 60.06 283 PRO A N 1
ATOM 2169 C CA . PRO A 1 283 ? 32.758 15.729 -31.983 1.00 60.06 283 PRO A CA 1
ATOM 2170 C C . PRO A 1 283 ? 32.655 15.373 -30.496 1.00 60.06 283 PRO A C 1
ATOM 2172 O O . PRO A 1 283 ? 33.152 16.102 -29.634 1.00 60.06 283 PRO A O 1
ATOM 2175 N N . ILE A 1 284 ? 32.021 14.240 -30.196 1.00 57.28 284 ILE A N 1
ATOM 2176 C CA . ILE A 1 284 ? 31.986 13.694 -28.840 1.00 57.28 284 ILE A CA 1
ATOM 2177 C C . ILE A 1 284 ? 33.381 13.154 -28.522 1.00 57.28 284 ILE A C 1
ATOM 2179 O O . ILE A 1 284 ? 33.899 12.298 -29.243 1.00 57.28 284 ILE A O 1
ATOM 2183 N N . VAL A 1 285 ? 33.979 13.596 -27.420 1.00 58.91 285 VAL A N 1
ATOM 2184 C CA . VAL A 1 285 ? 35.108 12.870 -26.832 1.00 58.91 285 VAL A CA 1
ATOM 2185 C C . VAL A 1 285 ? 34.513 11.686 -26.081 1.00 58.91 285 VAL A C 1
ATOM 2187 O O . VAL A 1 285 ? 34.027 11.831 -24.960 1.00 58.91 285 VAL A O 1
ATOM 2190 N N . TYR A 1 286 ? 34.486 10.525 -26.735 1.00 52.28 286 TYR A N 1
ATOM 2191 C CA . TYR A 1 286 ? 34.023 9.292 -26.113 1.00 52.28 286 TYR A CA 1
ATOM 2192 C C . TYR A 1 286 ? 35.059 8.857 -25.070 1.00 52.28 286 TYR A C 1
ATOM 2194 O O . TYR A 1 286 ? 36.099 8.291 -25.407 1.00 52.28 286 TYR A O 1
ATOM 2202 N N . ASN A 1 287 ? 34.810 9.152 -23.794 1.00 55.19 287 ASN A N 1
ATOM 2203 C CA . ASN A 1 287 ? 35.571 8.523 -22.722 1.00 55.19 287 ASN A CA 1
ATOM 2204 C C . ASN A 1 287 ? 35.155 7.049 -22.670 1.00 55.19 287 ASN A C 1
ATOM 2206 O O . ASN A 1 287 ? 33.971 6.741 -22.603 1.00 55.19 287 ASN A O 1
ATOM 2210 N N . ALA A 1 288 ? 36.120 6.126 -22.677 1.00 51.59 288 ALA A N 1
ATOM 2211 C CA . ALA A 1 288 ? 35.865 4.680 -22.645 1.00 51.59 288 ALA A CA 1
ATOM 2212 C C . ALA A 1 288 ? 35.221 4.177 -21.331 1.00 51.59 288 ALA A C 1
ATOM 2214 O O . ALA A 1 288 ? 35.041 2.975 -21.148 1.00 51.59 288 ALA A O 1
ATOM 2215 N N . VAL A 1 289 ? 34.892 5.083 -20.405 1.00 57.22 289 VAL A N 1
ATOM 2216 C CA . VAL A 1 289 ? 34.146 4.791 -19.182 1.00 57.22 289 VAL A CA 1
ATOM 2217 C C . VAL A 1 289 ? 32.671 5.091 -19.465 1.00 57.22 289 VAL A C 1
ATOM 2219 O O . VAL A 1 289 ? 32.352 6.258 -19.702 1.00 57.22 289 VAL A O 1
ATOM 2222 N N . PRO A 1 290 ? 31.780 4.083 -19.446 1.00 59.56 290 PRO A N 1
ATOM 2223 C CA . PRO A 1 290 ? 30.354 4.294 -19.672 1.00 59.56 290 PRO A CA 1
ATOM 2224 C C . PRO A 1 290 ? 29.793 5.342 -18.711 1.00 59.56 290 PRO A C 1
ATOM 2226 O O . PRO A 1 290 ? 30.083 5.300 -17.509 1.00 59.56 290 PRO A O 1
ATOM 2229 N N . ILE A 1 291 ? 28.970 6.264 -19.214 1.00 62.75 291 ILE A N 1
ATOM 2230 C CA . ILE A 1 291 ? 28.297 7.226 -18.345 1.00 62.75 291 ILE A CA 1
ATOM 2231 C C . ILE A 1 291 ? 27.207 6.465 -17.595 1.00 62.75 291 ILE A C 1
ATOM 2233 O O . ILE A 1 291 ? 26.151 6.131 -18.127 1.00 62.75 291 ILE A O 1
ATOM 2237 N N . HIS A 1 292 ? 27.470 6.149 -16.333 1.00 62.41 292 HIS A N 1
ATOM 2238 C CA . HIS A 1 292 ? 26.453 5.565 -15.478 1.00 62.41 292 HIS A CA 1
ATOM 2239 C C . HIS A 1 292 ? 25.516 6.677 -15.008 1.00 62.41 292 HIS A C 1
ATOM 2241 O O . HIS A 1 292 ? 25.993 7.652 -14.417 1.00 62.41 292 HIS A O 1
ATOM 2247 N N . PRO A 1 293 ? 24.194 6.562 -15.224 1.00 58.88 293 PRO A N 1
ATOM 2248 C CA . PRO A 1 293 ? 23.271 7.458 -14.555 1.00 58.88 293 PRO A CA 1
ATOM 2249 C C . PRO A 1 293 ? 23.486 7.316 -13.051 1.00 58.88 293 PRO A C 1
ATOM 2251 O O . PRO A 1 293 ? 23.700 6.211 -12.536 1.00 58.88 293 PRO A O 1
ATOM 2254 N N . HIS A 1 294 ? 23.467 8.450 -12.353 1.00 54.12 294 HIS A N 1
ATOM 2255 C CA . HIS A 1 294 ? 23.526 8.449 -10.900 1.00 54.12 294 HIS A CA 1
ATOM 2256 C C . HIS A 1 294 ? 22.470 7.482 -10.367 1.00 54.12 294 HIS A C 1
ATOM 2258 O O . HIS A 1 294 ? 21.371 7.435 -10.936 1.00 54.12 294 HIS A O 1
ATOM 2264 N N . PRO A 1 295 ? 22.777 6.706 -9.311 1.00 52.84 295 PRO A N 1
ATOM 2265 C CA . PRO A 1 295 ? 21.763 5.888 -8.677 1.00 52.84 295 PRO A CA 1
ATOM 2266 C C . PRO A 1 295 ? 20.559 6.790 -8.427 1.00 52.84 295 PRO A C 1
ATOM 2268 O O . PRO A 1 295 ? 20.681 7.819 -7.758 1.00 52.84 295 PRO A O 1
ATOM 2271 N N . VAL A 1 296 ? 19.408 6.439 -9.012 1.00 43.16 296 VAL A N 1
ATOM 2272 C CA . VAL A 1 296 ? 18.144 6.946 -8.487 1.00 43.16 296 VAL A CA 1
ATOM 2273 C C . VAL A 1 296 ? 18.219 6.549 -7.027 1.00 43.16 296 VAL A C 1
ATOM 2275 O O . VAL A 1 296 ? 18.395 5.350 -6.783 1.00 43.16 296 VAL A O 1
ATOM 2278 N N . PRO A 1 297 ? 18.198 7.499 -6.076 1.00 39.16 297 PRO A N 1
ATOM 2279 C CA . PRO A 1 297 ? 18.203 7.127 -4.685 1.00 39.16 297 PRO A CA 1
ATOM 2280 C C . PRO A 1 297 ? 17.074 6.118 -4.543 1.00 39.16 297 PRO A C 1
ATOM 2282 O O . PRO A 1 297 ? 15.903 6.446 -4.758 1.00 39.16 297 PRO A O 1
ATOM 2285 N N . LEU A 1 298 ? 17.420 4.871 -4.213 1.00 39.38 298 LEU A N 1
ATOM 2286 C CA . LEU A 1 298 ? 16.494 4.108 -3.409 1.00 39.38 298 LEU A CA 1
ATOM 2287 C C . LEU A 1 298 ? 16.161 5.081 -2.288 1.00 39.38 298 LEU A C 1
ATOM 2289 O O . LEU A 1 298 ? 17.073 5.701 -1.730 1.00 39.38 298 LEU A O 1
ATOM 2293 N N . VAL A 1 299 ? 14.877 5.300 -2.027 1.00 35.47 299 VAL A N 1
ATOM 2294 C CA . VAL A 1 299 ? 14.485 5.896 -0.759 1.00 35.47 299 VAL A CA 1
ATOM 2295 C C . VAL A 1 299 ? 14.976 4.895 0.280 1.00 35.47 299 VAL A C 1
ATOM 2297 O O . VAL A 1 299 ? 14.265 3.982 0.687 1.00 35.47 299 VAL A O 1
ATOM 2300 N N . ALA A 1 300 ? 16.254 4.997 0.627 1.00 33.50 300 ALA A N 1
ATOM 2301 C CA . ALA A 1 300 ? 16.809 4.435 1.812 1.00 33.50 300 ALA A CA 1
ATOM 2302 C C . ALA A 1 300 ? 16.044 5.191 2.881 1.00 33.50 300 ALA A C 1
ATOM 2304 O O . ALA A 1 300 ? 16.307 6.361 3.154 1.00 33.50 300 ALA A O 1
ATOM 2305 N N . ARG A 1 301 ? 15.025 4.543 3.445 1.00 40.00 301 ARG A N 1
ATOM 2306 C CA . ARG A 1 301 ? 14.617 4.862 4.805 1.00 40.00 301 ARG A CA 1
ATOM 2307 C C . ARG A 1 301 ? 15.829 4.525 5.670 1.00 40.00 301 ARG A C 1
ATOM 2309 O O . ARG A 1 301 ? 15.972 3.414 6.163 1.00 40.00 301 ARG A O 1
ATOM 2316 N N . GLY A 1 302 ? 16.756 5.467 5.729 1.00 31.83 302 GLY A N 1
ATOM 2317 C CA . GLY A 1 302 ? 18.040 5.370 6.386 1.00 31.83 302 GLY A CA 1
ATOM 2318 C C . GLY A 1 302 ? 18.327 6.733 6.974 1.00 31.83 302 GLY A C 1
ATOM 2319 O O . GLY A 1 302 ? 18.535 7.688 6.236 1.00 31.83 302 GLY A O 1
ATOM 2320 N N . ARG A 1 303 ? 18.222 6.776 8.304 1.00 35.81 303 ARG A N 1
ATOM 2321 C CA . ARG A 1 303 ? 18.611 7.838 9.236 1.00 35.81 303 ARG A CA 1
ATOM 2322 C C . ARG A 1 303 ? 19.673 8.762 8.632 1.00 35.81 303 ARG A C 1
ATOM 2324 O O . ARG A 1 303 ? 20.813 8.343 8.535 1.00 35.81 303 ARG A O 1
ATOM 2331 N N . ASP A 1 304 ? 19.253 9.931 8.159 1.00 30.97 304 ASP A N 1
ATOM 2332 C CA . ASP A 1 304 ? 19.974 11.211 8.202 1.00 30.97 304 ASP A CA 1
ATOM 2333 C C . ASP A 1 304 ? 19.180 12.238 7.375 1.00 30.97 304 ASP A C 1
ATOM 2335 O O . ASP A 1 304 ? 19.020 12.147 6.156 1.00 30.97 304 ASP A O 1
ATOM 2339 N N . GLY A 1 305 ? 18.579 13.193 8.087 1.00 37.06 305 GLY A N 1
ATOM 2340 C CA . GLY A 1 305 ? 17.518 14.075 7.605 1.00 37.06 305 GLY A CA 1
ATOM 2341 C C . GLY A 1 305 ? 17.981 15.230 6.722 1.00 37.06 305 GLY A C 1
ATOM 2342 O O . GLY A 1 305 ? 17.902 16.379 7.139 1.00 37.06 305 GLY A O 1
ATOM 2343 N N . THR A 1 306 ? 18.394 14.964 5.478 1.00 34.62 306 THR A N 1
ATOM 2344 C CA . THR A 1 306 ? 18.506 16.019 4.445 1.00 34.62 306 THR A CA 1
ATOM 2345 C C . THR A 1 306 ? 18.111 15.531 3.041 1.00 34.62 306 THR A C 1
ATOM 2347 O O . THR A 1 306 ? 18.933 15.372 2.143 1.00 34.62 306 THR A O 1
ATOM 2350 N N . GLY A 1 307 ? 16.811 15.319 2.807 1.00 28.72 307 GLY A N 1
ATOM 2351 C CA . GLY A 1 307 ? 16.264 15.041 1.473 1.00 28.72 307 GLY A CA 1
ATOM 2352 C C . GLY A 1 307 ? 15.882 16.318 0.714 1.00 28.72 307 GLY A C 1
ATOM 2353 O O . GLY A 1 307 ? 14.815 16.882 0.942 1.00 28.72 307 GLY A O 1
ATOM 2354 N N . ARG A 1 308 ? 16.724 16.778 -0.222 1.00 29.14 308 ARG A N 1
ATOM 2355 C CA . ARG A 1 308 ? 16.388 17.856 -1.175 1.00 29.14 308 ARG A CA 1
ATOM 2356 C C . ARG A 1 308 ? 15.615 17.276 -2.365 1.00 29.14 308 ARG A C 1
ATOM 2358 O O . ARG A 1 308 ? 16.147 16.455 -3.107 1.00 29.14 308 ARG A O 1
ATOM 2365 N N . TRP A 1 309 ? 14.385 17.734 -2.588 1.00 28.03 309 TRP A N 1
ATOM 2366 C CA . TRP A 1 309 ? 13.594 17.381 -3.771 1.00 28.03 309 TRP A CA 1
ATOM 2367 C C . TRP A 1 309 ? 14.092 18.141 -5.009 1.00 28.03 309 TRP A C 1
ATOM 2369 O O . TRP A 1 309 ? 13.993 19.365 -5.067 1.00 28.03 309 TRP A O 1
ATOM 2379 N N . TYR A 1 310 ? 14.567 17.428 -6.033 1.00 26.16 310 TYR A N 1
ATOM 2380 C CA . TYR A 1 310 ? 14.737 17.992 -7.376 1.00 26.16 310 TYR A CA 1
ATOM 2381 C C . TYR A 1 310 ? 13.461 17.767 -8.194 1.00 26.16 310 TYR A C 1
ATOM 2383 O O . TYR A 1 310 ? 13.268 16.719 -8.803 1.00 26.16 310 TYR A O 1
ATOM 2391 N N . GLY A 1 311 ? 12.591 18.777 -8.230 1.00 26.27 311 GLY A N 1
ATOM 2392 C CA . GLY A 1 311 ? 11.579 18.910 -9.275 1.00 26.27 311 GLY A CA 1
ATOM 2393 C C . GLY A 1 311 ? 12.207 19.604 -10.480 1.00 26.27 311 GLY A C 1
ATOM 2394 O O . GLY A 1 311 ? 12.477 20.802 -10.426 1.00 26.27 311 GLY A O 1
ATOM 2395 N N . ARG A 1 312 ? 12.467 18.875 -11.569 1.00 25.25 312 ARG A N 1
ATOM 2396 C CA . ARG A 1 312 ? 12.864 19.504 -12.835 1.00 25.25 312 ARG A CA 1
ATOM 2397 C C . ARG A 1 312 ? 11.609 20.135 -13.451 1.00 25.25 312 ARG A C 1
ATOM 2399 O O . ARG A 1 312 ? 10.794 19.449 -14.056 1.00 25.25 312 ARG A O 1
ATOM 2406 N N . ALA A 1 313 ? 11.426 21.436 -13.234 1.00 25.02 313 ALA A N 1
ATOM 2407 C CA . ALA A 1 313 ? 10.439 22.231 -13.951 1.00 25.02 313 ALA A CA 1
ATOM 2408 C C . ALA A 1 313 ? 10.900 22.390 -15.408 1.00 25.02 313 ALA A C 1
ATOM 2410 O O . ALA A 1 313 ? 11.976 22.930 -15.663 1.00 25.02 313 ALA A O 1
ATOM 2411 N N . PHE A 1 314 ? 10.098 21.928 -16.367 1.00 25.88 314 PHE A N 1
ATOM 2412 C CA . PHE A 1 314 ? 10.261 22.334 -17.760 1.00 25.88 314 PHE A CA 1
ATOM 2413 C C . PHE A 1 314 ? 9.830 23.805 -17.888 1.00 25.88 314 PHE A C 1
ATOM 2415 O O . PHE A 1 314 ? 8.709 24.136 -17.491 1.00 25.88 314 PHE A O 1
ATOM 2422 N N . PRO A 1 315 ? 10.663 24.712 -18.429 1.00 27.28 315 PRO A N 1
ATOM 2423 C CA . PRO A 1 315 ? 10.239 26.081 -18.673 1.00 27.28 315 PRO A CA 1
ATOM 2424 C C . PRO A 1 315 ? 9.320 26.113 -19.902 1.00 27.28 315 PRO A C 1
ATOM 2426 O O . PRO A 1 315 ? 9.781 26.208 -21.038 1.00 27.28 315 PRO A O 1
ATOM 2429 N N . HIS A 1 316 ? 8.005 26.059 -19.687 1.00 26.94 316 HIS A N 1
ATOM 2430 C CA . HIS A 1 316 ? 7.048 26.471 -20.711 1.00 26.94 316 HIS A CA 1
ATOM 2431 C C . HIS A 1 316 ? 7.093 27.998 -20.840 1.00 26.94 316 HIS A C 1
ATOM 2433 O O . HIS A 1 316 ? 6.645 28.732 -19.960 1.00 26.94 316 HIS A O 1
ATOM 2439 N N . ARG A 1 317 ? 7.646 28.490 -21.954 1.00 31.48 317 ARG A N 1
ATOM 2440 C CA . ARG A 1 317 ? 7.357 29.844 -22.435 1.00 31.48 317 ARG A CA 1
ATOM 2441 C C . ARG A 1 317 ? 5.961 29.836 -23.073 1.00 31.48 317 ARG A C 1
ATOM 2443 O O . ARG A 1 317 ? 5.697 29.000 -23.929 1.00 31.48 317 ARG A O 1
ATOM 2450 N N . HIS A 1 318 ? 5.152 30.821 -22.675 1.00 32.78 318 HIS A N 1
ATOM 2451 C CA . HIS A 1 318 ? 3.819 31.235 -23.157 1.00 32.78 318 HIS A CA 1
ATOM 2452 C C . HIS A 1 318 ? 2.588 30.779 -22.338 1.00 32.78 318 HIS A C 1
ATOM 2454 O O . HIS A 1 318 ? 2.498 29.617 -21.948 1.00 32.78 318 HIS A O 1
ATOM 2460 N N . PRO A 1 319 ? 1.638 31.704 -22.063 1.00 31.20 319 PRO A N 1
ATOM 2461 C CA . PRO A 1 319 ? 0.449 31.441 -21.249 1.00 31.20 319 PRO A CA 1
ATOM 2462 C C . PRO A 1 319 ? -0.648 30.719 -22.055 1.00 31.20 319 PRO A C 1
ATOM 2464 O O . PRO A 1 319 ? -0.788 30.987 -23.250 1.00 31.20 319 PRO A O 1
ATOM 2467 N N . PRO A 1 320 ? -1.472 29.853 -21.437 1.00 31.47 320 PRO A N 1
ATOM 2468 C CA . PRO A 1 320 ? -2.578 29.212 -22.132 1.00 31.47 320 PRO A CA 1
ATOM 2469 C C . PRO A 1 320 ? -3.807 30.128 -22.166 1.00 31.47 320 PRO A C 1
ATOM 2471 O O . PRO A 1 320 ? -4.455 30.380 -21.151 1.00 31.47 320 PRO A O 1
ATOM 2474 N N . THR A 1 321 ? -4.175 30.576 -23.362 1.00 28.03 321 THR A N 1
ATOM 2475 C CA . THR A 1 321 ? -5.567 30.871 -23.706 1.00 28.03 321 THR A CA 1
ATOM 2476 C C . THR A 1 321 ? -6.294 29.551 -23.993 1.00 28.03 321 THR A C 1
ATOM 2478 O O . THR A 1 321 ? -5.859 28.771 -24.831 1.00 28.03 321 THR A O 1
ATOM 2481 N N . THR A 1 322 ? -7.382 29.307 -23.253 1.00 32.28 322 THR A N 1
ATOM 2482 C CA . THR A 1 322 ? -8.531 28.421 -23.560 1.00 32.28 322 THR A CA 1
ATOM 2483 C C . THR A 1 322 ? -8.268 27.153 -24.389 1.00 32.28 322 THR A C 1
ATOM 2485 O O . THR A 1 322 ? -8.174 27.221 -25.612 1.00 32.28 322 THR A O 1
ATOM 2488 N N . ALA A 1 323 ? -8.321 25.977 -23.751 1.00 26.12 323 ALA A N 1
ATOM 2489 C CA . ALA A 1 323 ? -8.449 24.696 -24.450 1.00 26.12 323 ALA A CA 1
ATOM 2490 C C . ALA A 1 323 ? -9.706 23.933 -23.996 1.00 26.12 323 ALA A C 1
ATOM 2492 O O . ALA A 1 323 ? -9.877 23.571 -22.832 1.00 26.12 323 ALA A O 1
ATOM 2493 N N . THR A 1 324 ? -10.590 23.735 -24.966 1.00 23.92 324 THR A N 1
ATOM 2494 C CA . THR A 1 324 ? -11.851 22.992 -24.948 1.00 23.92 324 THR A CA 1
ATOM 2495 C C . THR A 1 324 ? -11.589 21.482 -24.883 1.00 23.92 324 THR A C 1
ATOM 2497 O O . THR A 1 324 ? -10.759 20.966 -25.628 1.00 23.92 324 THR A O 1
ATOM 2500 N N . TRP A 1 325 ? -12.312 20.751 -24.030 1.00 23.41 325 TRP A N 1
ATOM 2501 C CA . TRP A 1 325 ? -12.179 19.295 -23.888 1.00 23.41 325 TRP A CA 1
ATOM 2502 C C . TRP A 1 325 ? -13.014 18.541 -24.935 1.00 23.41 325 TRP A C 1
ATOM 2504 O O . TRP A 1 325 ? -14.238 18.668 -24.954 1.00 23.41 325 TRP A O 1
ATOM 2514 N N . TYR A 1 326 ? -12.373 17.698 -25.751 1.00 22.33 326 TYR A N 1
ATOM 2515 C CA . TYR A 1 326 ? -13.049 16.656 -26.534 1.00 22.33 326 TYR A CA 1
ATOM 2516 C C . TYR A 1 326 ? -13.041 15.322 -25.775 1.00 22.33 326 TYR A C 1
ATOM 2518 O O . TYR A 1 326 ? -12.023 14.877 -25.250 1.00 22.33 326 TYR A O 1
ATOM 2526 N N . LYS A 1 327 ? -14.214 14.688 -25.721 1.00 24.48 327 LYS A N 1
ATOM 2527 C CA . LYS A 1 327 ? -14.512 13.450 -24.996 1.00 24.48 327 LYS A CA 1
ATOM 2528 C C . LYS A 1 327 ? -14.448 12.265 -25.965 1.00 24.48 327 LYS A C 1
ATOM 2530 O O . LYS A 1 327 ? -15.434 12.006 -26.646 1.00 24.48 327 LYS A O 1
ATOM 2535 N N . ASN A 1 328 ? -13.343 11.519 -25.997 1.00 24.53 328 ASN A N 1
ATOM 2536 C CA . ASN A 1 328 ? -13.295 10.225 -26.690 1.00 24.53 328 ASN A CA 1
ATOM 2537 C C . ASN A 1 328 ? -13.570 9.087 -25.700 1.00 24.53 328 ASN A C 1
ATOM 2539 O O . ASN A 1 328 ? -12.802 8.841 -24.774 1.00 24.53 328 ASN A O 1
ATOM 2543 N N . ARG A 1 329 ? -14.716 8.420 -25.888 1.00 26.69 329 ARG A N 1
ATOM 2544 C CA . ARG A 1 329 ? -15.089 7.177 -25.203 1.00 26.69 329 ARG A CA 1
ATOM 2545 C C . ARG A 1 329 ? -14.385 6.010 -25.901 1.00 26.69 329 ARG A C 1
ATOM 2547 O O . ARG A 1 329 ? -14.645 5.787 -27.078 1.00 26.69 329 ARG A O 1
ATOM 2554 N N . CYS A 1 330 ? -13.585 5.232 -25.179 1.00 24.56 330 CYS A N 1
ATOM 2555 C CA . CYS A 1 330 ? -13.205 3.888 -25.615 1.00 24.56 330 CYS A CA 1
ATOM 2556 C C . CYS A 1 330 ? -14.242 2.887 -25.088 1.00 24.56 330 CYS A C 1
ATOM 2558 O O . CYS A 1 330 ? -14.430 2.756 -23.879 1.00 24.56 330 CYS A O 1
ATOM 2560 N N . PHE A 1 331 ? -14.943 2.224 -26.007 1.00 25.88 331 PHE A N 1
ATOM 2561 C CA . PHE A 1 331 ? -15.801 1.066 -25.753 1.00 25.88 331 PHE A CA 1
ATOM 2562 C C . PHE A 1 331 ? -14.933 -0.204 -25.780 1.00 25.88 331 PHE A C 1
ATOM 2564 O O . PHE A 1 331 ? -14.159 -0.390 -26.715 1.00 25.88 331 PHE A O 1
ATOM 2571 N N . LEU A 1 332 ? -15.081 -1.082 -24.785 1.00 25.62 332 LEU A N 1
ATOM 2572 C CA . LEU A 1 332 ? -14.598 -2.468 -24.827 1.00 25.62 332 LEU A CA 1
ATOM 2573 C C . LEU A 1 332 ? -15.740 -3.363 -25.344 1.00 25.62 332 LEU A C 1
ATOM 2575 O O . LEU A 1 332 ? -16.852 -3.232 -24.827 1.00 25.62 332 LEU A O 1
ATOM 2579 N N . PRO A 1 333 ? -15.523 -4.274 -26.310 1.00 29.62 333 PRO A N 1
ATOM 2580 C CA . PRO A 1 333 ? -16.510 -5.290 -26.643 1.00 29.62 333 PRO A CA 1
ATOM 2581 C C . PRO A 1 333 ? -16.374 -6.508 -25.718 1.00 29.62 333 PRO A C 1
ATOM 2583 O O . PRO A 1 333 ? -15.293 -7.063 -25.532 1.00 29.62 333 PRO A O 1
ATOM 2586 N N . THR A 1 334 ? -17.499 -6.933 -25.146 1.00 30.03 334 THR A N 1
ATOM 2587 C CA . THR A 1 334 ? -17.663 -8.190 -24.407 1.00 30.03 334 THR A CA 1
ATOM 2588 C C . THR A 1 334 ? -17.798 -9.355 -25.386 1.00 30.03 334 THR A C 1
ATOM 2590 O O . THR A 1 334 ? -18.779 -9.420 -26.124 1.00 30.03 334 THR A O 1
ATOM 2593 N N . GLY A 1 335 ? -16.832 -10.275 -25.382 1.00 26.98 335 GLY A N 1
ATOM 2594 C CA . GLY A 1 335 ? -16.887 -11.545 -26.107 1.00 26.98 335 GLY A CA 1
ATOM 2595 C C .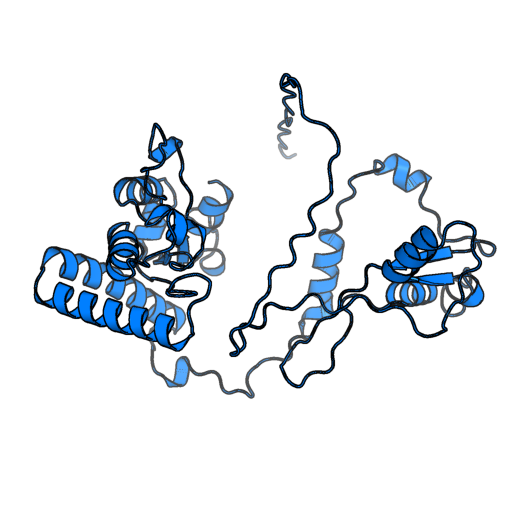 GLY A 1 335 ? -17.083 -12.711 -25.140 1.00 26.98 335 GLY A C 1
ATOM 2596 O O . GLY A 1 335 ? -16.181 -13.053 -24.383 1.00 26.98 335 GLY A O 1
ATOM 2597 N N . SER A 1 336 ? -18.278 -13.293 -25.150 1.00 26.92 336 SER A N 1
ATOM 2598 C CA . SER A 1 336 ? -18.671 -14.505 -24.428 1.00 26.92 336 SER A CA 1
ATOM 2599 C C . SER A 1 336 ? -18.166 -15.763 -25.143 1.00 26.92 336 SER A C 1
ATOM 2601 O O . SER A 1 336 ? -18.512 -15.980 -26.302 1.00 26.92 336 SER A O 1
ATOM 2603 N N . PHE A 1 337 ? -17.408 -16.610 -24.444 1.00 26.66 337 PHE A N 1
ATOM 2604 C CA . PHE A 1 337 ? -17.106 -17.981 -24.864 1.00 26.66 337 PHE A CA 1
ATOM 2605 C C . PHE A 1 337 ? -18.108 -18.942 -24.209 1.00 26.66 337 PHE A C 1
ATOM 2607 O O . PHE A 1 337 ? -18.183 -19.025 -22.984 1.00 26.66 337 PHE A O 1
ATOM 2614 N N . LEU A 1 338 ? -18.876 -19.655 -25.034 1.00 25.09 338 LEU A N 1
ATOM 2615 C CA . LEU A 1 338 ? -19.587 -20.879 -24.660 1.00 25.09 338 LEU A CA 1
ATOM 2616 C C . LEU A 1 338 ? -18.791 -22.081 -25.195 1.00 25.09 338 LEU A C 1
ATOM 2618 O O . LEU A 1 338 ? -18.216 -21.967 -26.280 1.00 25.09 338 LEU A O 1
ATOM 2622 N N . PRO A 1 339 ? -18.749 -23.211 -24.471 1.00 36.69 339 PRO A N 1
ATOM 2623 C CA . PRO A 1 339 ? -18.021 -24.398 -24.894 1.00 36.69 339 PRO A CA 1
ATOM 2624 C C . PRO A 1 339 ? -18.875 -25.290 -25.805 1.00 36.69 339 PRO A C 1
ATOM 2626 O O . PRO A 1 339 ? -20.079 -25.431 -25.589 1.00 36.69 339 PRO A O 1
ATOM 2629 N N . ASN A 1 340 ? -18.217 -25.929 -26.770 1.00 36.81 340 ASN A N 1
ATOM 2630 C CA . ASN A 1 340 ? -18.552 -27.259 -27.278 1.00 36.81 340 ASN A CA 1
ATOM 2631 C C . ASN A 1 340 ? -17.258 -28.059 -27.368 1.00 36.81 340 ASN A C 1
ATOM 2633 O O . ASN A 1 340 ? -16.261 -27.468 -27.847 1.00 36.81 340 ASN A O 1
#

Secondary structure (DSSP, 8-state):
-HHHHHHHTS-SSGGGS-SEEEE-S---HHHHSS--TTPPPGGG-HHHHHHHHTSTTHHHHHHTT-EEEEEETT-HHHHHHH-TT-S---HHHHHHHHHHHT-SEEE--S-S-TT--HHHHHHHHHHHHHHHHHHHHH-HHHHHHHHHHHHHHHHHHHHHTTT---HHHH---GGG---TTTTHHHHHHHHHHH----SS-HHHHHHH--PPPTT--EEEEE---EE-SSTTSPPEESS-TTHHHHHHHHHHSTTTTS---GGGEEEEEHHHHHHHHHHTTSPP---SS--PPPPP------S--------------S-----PPP--PPPPP--PPPP-